Protein AF-A0A444X3J6-F1 (afdb_monomer_lite)

Sequence (266 aa):
MCSLSLLSIVITAHLRRFFVGYGLELSWLVPLILFHLKKKYLCKTDAEVKEAWAPGDLSYGTRVPGDMLIVTIIFCYSVIAPLIVPFGALYFGLGWLILRNQALKVYVPSYESYGRMWPHIHNRILASLILYQVTMLGYFGVQKFYYAPFLIPLSLLSILFGFVCTKKFYPAFEWPTLEVTYSKFHIKTEIKQSMIRVTSKQKYGSSVGVPFLYISTEDIVVVWQKSRVVSKLFSWIHLDDIVNLIYEALINPSYEGELLTLISPK

Radius of gyration: 27.5 Å; chains: 1; bounding box: 92×41×71 Å

Foldseek 3Di:
DVLVVVVVVVVVVLVCCLCVVVVCLLVCCVLVVQLVVCVVPPDPDPVSNVVSLPFDAPPCVPPVVVLLVLLLVLLLCCLVPVVSVVVSVVSVVVVVVSVVVCVVPGHDHPDDLVCLCVLVSVVSNLVSNLSSLVSNLVVVVVVVDPCSVVSVVVSVVSVVVNVCCCVPPNVCSVDPDPVVVVVVVVVVVVVVVVVVVVVVVVVVPPPDDDDDDPPDPPVVVVVVPPDDDDDDDDDDDDDPVVVVVVVCVVPPPPCPVPVVVVPDDD

Secondary structure (DSSP, 8-state):
-HHHHHHHHHHHHHHHHHHHHHHHHHHTHHHHHHHHHHHHHT--SHHHHHHHTPPPP--HHHHHHHHHHHHHHHHHHHTT-TTHHHHHHHHHHHHHHHHHHHHHHT---S---TTTTHHHHHHHHHHHHHHHHHHHHHHHHHTT-TTGGGHHHHHHHHHHHHHHHHHHHHHHHHS--HHHHHHHHHHHHHHHHHHHHHHHHHHH-TTS---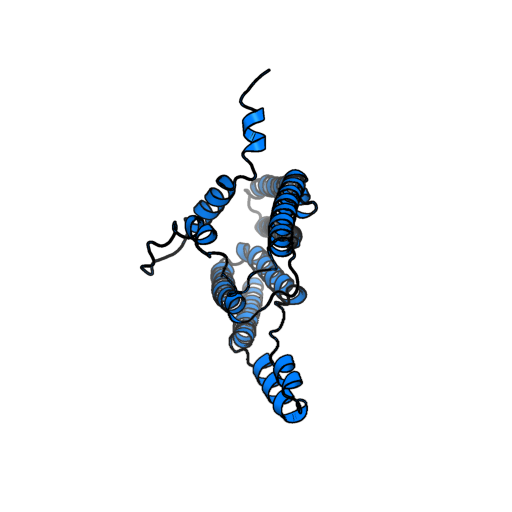--PPPTHHHHTTTSS-----------SSHHHHHHHHHHHH-TTSHHHHSSSS---

pLDDT: mean 70.79, std 20.35, range [24.97, 92.12]

InterPro domains:
  IPR003864 CSC1/OSCA1-like, 7TM region [PF02714] (16-140)
  IPR045122 Calcium permeable stress-gated cation channel 1-like [PTHR13018] (11-181)

Organism: Arachis hypogaea (NCBI:txid3818)

Structure (mmCIF, N/CA/C/O backbone):
data_AF-A0A444X3J6-F1
#
_entry.id   AF-A0A444X3J6-F1
#
loop_
_atom_site.group_PDB
_atom_site.id
_atom_site.type_symbol
_atom_site.label_atom_id
_atom_site.label_alt_id
_atom_site.label_comp_id
_atom_site.label_asym_id
_atom_site.label_entity_id
_atom_site.label_seq_id
_atom_site.pdbx_PDB_ins_code
_atom_site.Cartn_x
_atom_site.Cartn_y
_atom_site.Cartn_z
_atom_site.occupancy
_atom_site.B_iso_or_equiv
_atom_site.auth_seq_id
_atom_site.auth_comp_id
_atom_site.auth_asym_id
_atom_site.auth_atom_id
_atom_site.pdbx_PDB_model_num
ATOM 1 N N . MET A 1 1 ? -30.807 -7.100 5.202 1.00 47.62 1 MET A N 1
ATOM 2 C CA . MET A 1 1 ? -30.799 -7.344 3.738 1.00 47.62 1 MET A CA 1
ATOM 3 C C . MET A 1 1 ? -29.800 -6.444 3.007 1.00 47.62 1 MET A C 1
ATOM 5 O O . MET A 1 1 ? -28.982 -6.992 2.286 1.00 47.62 1 MET A O 1
ATOM 9 N N . CYS A 1 2 ? -29.760 -5.127 3.264 1.00 54.75 2 CYS A N 1
ATOM 10 C CA . CYS A 1 2 ? -28.821 -4.200 2.597 1.00 54.75 2 CYS A CA 1
ATOM 11 C C . CYS A 1 2 ? -27.317 -4.519 2.795 1.00 54.75 2 CYS A C 1
ATOM 13 O O . CYS A 1 2 ? -26.528 -4.395 1.862 1.00 54.75 2 CYS A O 1
ATOM 15 N N . SER A 1 3 ? -26.901 -4.984 3.982 1.00 63.41 3 SER A N 1
ATOM 16 C CA . SER A 1 3 ? -25.481 -5.283 4.250 1.00 63.41 3 SER A CA 1
ATOM 17 C C . SER A 1 3 ? -24.955 -6.525 3.518 1.00 63.41 3 SER A C 1
ATOM 19 O O . SER A 1 3 ? -23.800 -6.545 3.113 1.00 63.41 3 SER A O 1
ATOM 21 N N . LEU A 1 4 ? -25.796 -7.544 3.297 1.00 67.94 4 LEU A N 1
ATOM 22 C CA . LEU A 1 4 ? -25.416 -8.780 2.591 1.00 67.94 4 LEU A CA 1
ATOM 23 C C . LEU A 1 4 ? -25.323 -8.575 1.071 1.00 67.94 4 LEU A C 1
ATOM 25 O O . LEU A 1 4 ? -24.448 -9.148 0.419 1.00 67.94 4 LEU A O 1
ATOM 29 N N . SER A 1 5 ? -26.189 -7.725 0.509 1.00 73.88 5 SER A N 1
ATOM 30 C CA . SER A 1 5 ? -26.126 -7.337 -0.903 1.00 73.88 5 SER A CA 1
ATOM 31 C C . SER A 1 5 ? -24.902 -6.469 -1.192 1.00 73.88 5 SER A C 1
ATOM 33 O O . SER A 1 5 ? -24.178 -6.746 -2.144 1.00 73.88 5 SER A O 1
ATOM 35 N N . LEU A 1 6 ? -24.604 -5.483 -0.338 1.00 72.81 6 LEU A N 1
ATOM 36 C CA . LEU A 1 6 ? -23.381 -4.678 -0.451 1.00 72.81 6 LEU A CA 1
ATOM 37 C C . LEU A 1 6 ? -22.120 -5.538 -0.313 1.00 72.81 6 LEU A C 1
ATOM 39 O O . LEU A 1 6 ? -21.197 -5.399 -1.112 1.00 72.81 6 LEU A O 1
ATOM 43 N N . LEU A 1 7 ? -22.107 -6.480 0.633 1.00 72.00 7 LEU A N 1
ATOM 44 C CA . LEU A 1 7 ? -20.991 -7.404 0.806 1.00 72.00 7 LEU A CA 1
ATOM 45 C C . LEU A 1 7 ? -20.750 -8.250 -0.448 1.00 72.00 7 LEU A C 1
ATOM 47 O O . LEU A 1 7 ? -19.618 -8.359 -0.909 1.00 72.00 7 LEU A O 1
ATOM 51 N N . SER A 1 8 ? -21.812 -8.816 -1.026 1.00 75.56 8 SER A N 1
ATOM 52 C CA . SER A 1 8 ? -21.702 -9.641 -2.233 1.00 75.56 8 SER A CA 1
ATOM 53 C C . SER A 1 8 ? -21.186 -8.835 -3.425 1.00 75.56 8 SER A C 1
ATOM 55 O O . SER A 1 8 ? -20.362 -9.336 -4.189 1.00 75.56 8 SER A O 1
ATOM 57 N N . ILE A 1 9 ? -21.597 -7.570 -3.563 1.00 80.88 9 ILE A N 1
ATOM 58 C CA . ILE A 1 9 ? -21.098 -6.668 -4.613 1.00 80.88 9 ILE A CA 1
ATOM 59 C C . ILE A 1 9 ? -19.606 -6.380 -4.412 1.00 80.88 9 ILE A C 1
ATOM 61 O O . ILE A 1 9 ? -18.835 -6.480 -5.366 1.00 80.88 9 ILE A O 1
ATOM 65 N N . VAL A 1 10 ? -19.182 -6.073 -3.183 1.00 75.19 10 VAL A N 1
ATOM 66 C CA . VAL A 1 10 ? -17.775 -5.785 -2.854 1.00 75.19 10 VAL A CA 1
ATOM 67 C C . VAL A 1 10 ? -16.894 -7.014 -3.070 1.00 75.19 10 VAL A C 1
ATOM 69 O O . VAL A 1 10 ? -15.859 -6.909 -3.725 1.00 75.19 10 VAL A O 1
ATOM 72 N N . ILE A 1 11 ? -17.321 -8.187 -2.597 1.00 76.25 11 ILE A N 1
ATOM 73 C CA . ILE A 1 11 ? -16.608 -9.455 -2.799 1.00 76.25 11 ILE A CA 1
ATOM 74 C C . ILE A 1 11 ? -16.500 -9.767 -4.293 1.00 76.25 11 ILE A C 1
ATOM 76 O O . ILE A 1 11 ? -15.411 -10.061 -4.779 1.00 76.25 11 ILE A O 1
ATOM 80 N N . THR A 1 12 ? -17.592 -9.633 -5.049 1.00 79.31 12 THR A N 1
ATOM 81 C CA . THR A 1 12 ? -17.590 -9.868 -6.502 1.00 79.31 12 THR A CA 1
ATOM 82 C C . THR A 1 12 ? -16.686 -8.879 -7.239 1.00 79.31 12 THR A C 1
ATOM 84 O O . THR A 1 12 ? -15.964 -9.265 -8.157 1.00 79.31 12 THR A O 1
ATOM 87 N N . ALA A 1 13 ? -16.679 -7.604 -6.844 1.00 76.62 13 ALA A N 1
ATOM 88 C CA . ALA A 1 13 ? -15.807 -6.587 -7.425 1.00 76.62 13 ALA A CA 1
ATOM 89 C C . ALA A 1 13 ? -14.328 -6.854 -7.113 1.00 76.62 13 ALA A C 1
ATOM 91 O O . ALA A 1 13 ? -13.482 -6.727 -8.001 1.00 76.62 13 ALA A O 1
ATOM 92 N N . HIS A 1 14 ? -14.020 -7.264 -5.881 1.00 75.25 14 HIS A N 1
ATOM 93 C CA . HIS A 1 14 ? -12.672 -7.624 -5.460 1.00 75.25 14 HIS A CA 1
ATOM 94 C C . HIS A 1 14 ? -12.180 -8.884 -6.179 1.00 75.25 14 HIS A C 1
ATOM 96 O O . HIS A 1 14 ? -11.113 -8.851 -6.780 1.00 75.25 14 HIS A O 1
ATOM 102 N N . LEU A 1 15 ? -12.991 -9.946 -6.228 1.00 74.62 15 LEU A N 1
ATOM 103 C CA . LEU A 1 15 ? -12.695 -11.175 -6.972 1.00 74.62 15 LEU A CA 1
ATOM 104 C C . LEU A 1 15 ? -12.497 -10.913 -8.466 1.00 74.62 15 LEU A C 1
ATOM 106 O O . LEU A 1 15 ? -11.566 -11.445 -9.062 1.00 74.62 15 LEU A O 1
ATOM 110 N N . ARG A 1 16 ? -13.329 -10.060 -9.078 1.00 76.88 16 ARG A N 1
ATOM 111 C CA . ARG A 1 16 ? -13.166 -9.668 -10.483 1.00 76.88 16 ARG A CA 1
ATOM 112 C C . ARG A 1 16 ? -11.837 -8.954 -10.700 1.00 76.88 16 ARG A C 1
ATOM 114 O O . ARG A 1 16 ? -11.119 -9.302 -11.629 1.00 76.88 16 ARG A O 1
ATOM 121 N N . ARG A 1 17 ? -11.502 -7.971 -9.858 1.00 73.12 17 ARG A N 1
ATOM 122 C CA . ARG A 1 17 ? -10.217 -7.260 -9.943 1.00 73.12 17 ARG A CA 1
ATOM 123 C C . ARG A 1 17 ? -9.033 -8.184 -9.684 1.00 73.12 17 ARG A C 1
ATOM 125 O O . ARG A 1 17 ? -8.040 -8.065 -10.383 1.00 73.12 17 ARG A O 1
ATOM 132 N N . PHE A 1 18 ? -9.158 -9.113 -8.747 1.00 71.31 18 PHE A N 1
ATOM 133 C CA . PHE A 1 18 ? -8.151 -10.121 -8.449 1.00 71.31 18 PHE A CA 1
ATOM 134 C C . PHE A 1 18 ? -7.913 -11.045 -9.653 1.00 71.31 18 PHE A C 1
ATOM 136 O O . PHE A 1 18 ? -6.795 -11.123 -10.150 1.00 71.31 18 PHE A O 1
ATOM 143 N N . PHE A 1 19 ? -8.959 -11.691 -10.175 1.00 71.62 19 PHE A N 1
ATOM 144 C CA . PHE A 1 19 ? -8.826 -12.671 -11.256 1.00 71.62 19 PHE A CA 1
ATOM 145 C C . PHE A 1 19 ? -8.417 -12.022 -12.582 1.00 71.62 19 PHE A C 1
ATOM 147 O O . PHE A 1 19 ? -7.536 -12.520 -13.275 1.00 71.62 19 PHE A O 1
ATOM 154 N N . VAL A 1 20 ? -9.025 -10.883 -12.924 1.00 74.06 20 VAL A N 1
ATOM 155 C CA . VAL A 1 20 ? -8.724 -10.167 -14.170 1.00 74.06 20 VAL A CA 1
ATOM 156 C C . VAL A 1 20 ? -7.396 -9.423 -14.058 1.00 74.06 20 VAL A C 1
ATOM 158 O O . VAL A 1 20 ? -6.574 -9.532 -14.958 1.00 74.06 20 VAL A O 1
ATOM 161 N N . GLY A 1 21 ? -7.156 -8.707 -12.956 1.00 71.69 21 GLY A N 1
ATOM 162 C CA . GLY A 1 21 ? -5.944 -7.913 -12.742 1.00 71.69 21 GLY A CA 1
ATOM 163 C C . GLY A 1 21 ? -4.696 -8.779 -12.630 1.00 71.69 21 GLY A C 1
ATOM 164 O O . GLY A 1 21 ? -3.804 -8.656 -13.467 1.00 71.69 21 GLY A O 1
ATOM 165 N N . TYR A 1 22 ? -4.656 -9.714 -11.675 1.00 70.62 22 TYR A N 1
ATOM 166 C CA . TYR A 1 22 ? -3.501 -10.606 -11.547 1.00 70.62 22 TYR A CA 1
ATOM 167 C C . TYR A 1 22 ? -3.399 -11.600 -12.697 1.00 70.62 22 TYR A C 1
ATOM 169 O O . TYR A 1 22 ? -2.287 -11.935 -13.084 1.00 70.62 22 TYR A O 1
ATOM 177 N N . GLY A 1 23 ? -4.512 -12.041 -13.293 1.00 68.94 23 GLY A N 1
ATOM 178 C CA . GLY A 1 23 ? -4.473 -12.873 -14.499 1.00 68.94 23 GLY A CA 1
ATOM 179 C C . GLY A 1 23 ? -3.796 -12.159 -15.674 1.00 68.94 23 GLY A C 1
ATOM 180 O O . GLY A 1 23 ? -2.926 -12.730 -16.332 1.00 68.94 23 GLY A O 1
ATOM 181 N N . LEU A 1 24 ? -4.125 -10.883 -15.897 1.00 63.31 24 LEU A N 1
ATOM 182 C CA . LEU A 1 24 ? -3.480 -10.050 -16.915 1.00 63.31 24 LEU A CA 1
ATOM 183 C C . LEU A 1 24 ? -2.008 -9.778 -16.584 1.00 63.31 24 LEU A C 1
ATOM 185 O O . LEU A 1 24 ? -1.164 -9.929 -17.469 1.00 63.31 24 LEU A O 1
ATOM 189 N N . GLU A 1 25 ? -1.683 -9.447 -15.331 1.00 65.00 25 GLU A N 1
ATOM 190 C CA . GLU A 1 25 ? -0.298 -9.213 -14.898 1.00 65.00 25 GLU A CA 1
ATOM 191 C C . GLU A 1 25 ? 0.570 -10.478 -14.960 1.00 65.00 25 GLU A C 1
ATOM 193 O O . GLU A 1 25 ? 1.736 -10.394 -15.340 1.00 65.00 25 GLU A O 1
ATOM 198 N N . LEU A 1 26 ? 0.026 -11.652 -14.626 1.00 64.56 26 LEU A N 1
ATOM 199 C CA . LEU A 1 26 ? 0.746 -12.927 -14.672 1.00 64.56 26 LEU A CA 1
ATOM 200 C C . LEU A 1 26 ? 1.040 -13.344 -16.113 1.00 64.56 26 LEU A C 1
ATOM 202 O O . LEU A 1 26 ? 2.125 -13.834 -16.412 1.00 64.56 26 LEU A O 1
ATOM 206 N N . SER A 1 27 ? 0.072 -13.140 -17.004 1.00 65.56 27 SER A N 1
ATOM 207 C CA . SER A 1 27 ? 0.165 -13.609 -18.383 1.00 65.56 27 SER A CA 1
ATOM 208 C C . SER A 1 27 ? 1.249 -12.901 -19.199 1.00 65.56 27 SER A C 1
ATOM 210 O O . SER A 1 27 ? 1.646 -13.420 -20.240 1.00 65.56 27 SER A O 1
ATOM 212 N N . TRP A 1 28 ? 1.698 -11.707 -18.774 1.00 66.38 28 TRP A N 1
ATOM 213 C CA . TRP A 1 28 ? 2.578 -10.835 -19.570 1.00 66.38 28 TRP A CA 1
ATOM 214 C C . TRP A 1 28 ? 2.098 -10.673 -21.031 1.00 66.38 28 TRP A C 1
ATOM 216 O O . TRP A 1 28 ? 2.868 -10.296 -21.916 1.00 66.38 28 TRP A O 1
ATOM 226 N N . LEU A 1 29 ? 0.806 -10.922 -21.299 1.00 63.09 29 LEU A N 1
ATOM 227 C CA . LEU A 1 29 ? 0.250 -10.969 -22.651 1.00 63.09 29 LEU A CA 1
ATOM 228 C C . LEU A 1 29 ? 0.376 -9.611 -23.326 1.00 63.09 29 LEU A C 1
ATOM 230 O O . LEU A 1 29 ? 0.723 -9.539 -24.497 1.00 63.09 29 LEU A O 1
ATOM 234 N N . VAL A 1 30 ? 0.153 -8.533 -22.573 1.00 66.31 30 VAL A N 1
ATOM 235 C CA . VAL A 1 30 ? 0.191 -7.161 -23.088 1.00 66.31 30 VAL A CA 1
ATOM 236 C C . VAL A 1 30 ? 1.584 -6.780 -23.624 1.00 66.31 30 VAL A C 1
ATOM 238 O O . VAL A 1 30 ? 1.667 -6.442 -24.808 1.00 66.31 30 VAL A O 1
ATOM 241 N N . PRO A 1 31 ? 2.689 -6.866 -22.848 1.00 68.19 31 PRO A N 1
ATOM 242 C CA . PRO A 1 31 ? 4.023 -6.562 -23.370 1.00 68.19 31 PRO A CA 1
ATOM 243 C C . PRO A 1 31 ? 4.481 -7.538 -24.464 1.00 68.19 31 PRO A C 1
ATOM 245 O O . PRO A 1 31 ? 5.106 -7.103 -25.429 1.00 68.19 31 PRO A O 1
ATOM 248 N N . LEU A 1 32 ? 4.118 -8.826 -24.393 1.00 73.00 32 LEU A N 1
ATOM 249 C CA . LEU A 1 32 ? 4.457 -9.796 -25.442 1.00 73.00 32 LEU A CA 1
ATOM 250 C C . LEU A 1 32 ? 3.736 -9.507 -26.764 1.00 73.00 32 LEU A C 1
ATOM 252 O O . LEU A 1 32 ? 4.357 -9.561 -27.825 1.00 73.00 32 LEU A O 1
ATOM 256 N N . ILE A 1 33 ? 2.447 -9.178 -26.728 1.00 77.88 33 ILE A N 1
ATOM 257 C CA . ILE A 1 33 ? 1.661 -8.843 -27.924 1.00 77.88 33 ILE A CA 1
ATOM 258 C C . ILE A 1 33 ? 2.163 -7.541 -28.549 1.00 77.88 33 ILE A C 1
ATOM 260 O O . ILE A 1 33 ? 2.367 -7.487 -29.763 1.00 77.88 33 ILE A O 1
ATOM 264 N N . LEU A 1 34 ? 2.439 -6.519 -27.734 1.00 76.25 34 LEU A N 1
ATOM 265 C CA . LEU A 1 34 ? 3.040 -5.266 -28.200 1.00 76.25 34 LEU A CA 1
ATOM 266 C C . LEU A 1 34 ? 4.422 -5.487 -28.819 1.00 76.25 34 LEU A C 1
ATOM 268 O O . LEU A 1 34 ? 4.715 -4.900 -29.859 1.00 76.25 34 LEU A O 1
ATOM 272 N N . PHE A 1 35 ? 5.244 -6.360 -28.234 1.00 80.75 35 PHE A N 1
ATOM 273 C CA . PHE A 1 35 ? 6.542 -6.722 -28.792 1.00 80.75 35 PHE A CA 1
ATOM 274 C C . PHE A 1 35 ? 6.406 -7.373 -30.177 1.00 80.75 35 PHE A C 1
ATOM 276 O O . PHE A 1 35 ? 7.054 -6.937 -31.128 1.00 80.75 35 PHE A O 1
ATOM 283 N N . HIS A 1 36 ? 5.524 -8.367 -30.333 1.00 82.62 36 HIS A N 1
ATOM 284 C CA . HIS A 1 36 ? 5.310 -9.031 -31.626 1.00 82.62 36 HIS A CA 1
ATOM 285 C C . HIS A 1 36 ? 4.736 -8.075 -32.684 1.00 82.62 36 HIS A C 1
ATOM 287 O O . HIS A 1 36 ? 5.117 -8.155 -33.853 1.00 82.62 36 HIS A O 1
ATOM 293 N N . LEU A 1 37 ? 3.875 -7.134 -32.285 1.00 82.19 37 LEU A N 1
ATOM 294 C CA . LEU A 1 37 ? 3.359 -6.076 -33.157 1.00 82.19 37 LEU A CA 1
ATOM 295 C C . LEU A 1 37 ? 4.460 -5.092 -33.579 1.00 82.19 37 LEU A C 1
ATOM 297 O O . LEU A 1 37 ? 4.616 -4.837 -34.773 1.00 82.19 37 LEU A O 1
ATOM 301 N N . LYS A 1 38 ? 5.265 -4.580 -32.637 1.00 78.69 38 LYS A N 1
ATOM 302 C CA . LYS A 1 38 ? 6.390 -3.680 -32.943 1.00 78.69 38 LYS A CA 1
ATOM 303 C C . LYS A 1 38 ? 7.438 -4.355 -33.820 1.00 78.69 38 LYS A C 1
ATOM 305 O O . LYS A 1 38 ? 7.893 -3.751 -34.787 1.00 78.69 38 LYS A O 1
ATOM 310 N N . LYS A 1 39 ? 7.758 -5.619 -33.547 1.00 80.69 39 LYS A N 1
ATOM 311 C CA . LYS A 1 39 ? 8.688 -6.405 -34.362 1.00 80.69 39 LYS A CA 1
ATOM 312 C C . LYS A 1 39 ? 8.186 -6.587 -35.795 1.00 80.69 39 LYS A C 1
ATOM 314 O O . LYS A 1 39 ? 8.987 -6.545 -36.718 1.00 80.69 39 LYS A O 1
ATOM 319 N N . LYS A 1 40 ? 6.879 -6.796 -35.991 1.00 81.62 40 LYS A N 1
ATOM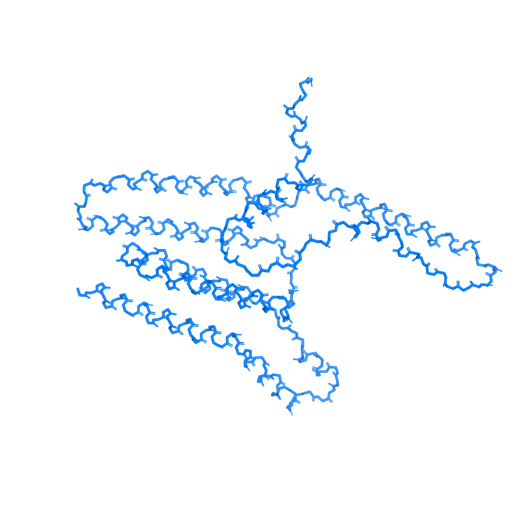 320 C CA . LYS A 1 40 ? 6.302 -7.018 -37.325 1.00 81.62 40 LYS A CA 1
ATOM 321 C C . LYS A 1 40 ? 6.153 -5.731 -38.143 1.00 81.62 40 LYS A C 1
ATOM 323 O O . LYS A 1 40 ? 6.298 -5.790 -39.358 1.00 81.62 40 LYS A O 1
ATOM 328 N N . TYR A 1 41 ? 5.841 -4.601 -37.504 1.00 80.94 41 TYR A N 1
ATOM 329 C CA . TYR A 1 41 ? 5.470 -3.370 -38.215 1.00 80.94 41 TYR A CA 1
ATOM 330 C C . TYR A 1 41 ? 6.477 -2.212 -38.101 1.00 80.94 41 TYR A C 1
ATOM 332 O O . TYR A 1 41 ? 6.498 -1.376 -39.000 1.00 80.94 41 TYR A O 1
ATOM 340 N N . LEU A 1 42 ? 7.284 -2.126 -37.034 1.00 77.31 42 LEU A N 1
ATOM 341 C CA . LEU A 1 42 ? 8.137 -0.957 -36.759 1.00 77.31 42 LEU A CA 1
ATOM 342 C C . LEU A 1 42 ? 9.646 -1.237 -36.829 1.00 77.31 42 LEU A C 1
ATOM 344 O O . LEU A 1 42 ? 10.372 -0.381 -37.322 1.00 77.31 42 LEU A O 1
ATOM 348 N N . CYS A 1 43 ? 10.134 -2.384 -36.350 1.00 73.75 43 CYS A N 1
ATOM 349 C CA . CYS A 1 43 ? 11.579 -2.632 -36.271 1.00 73.75 43 CYS A CA 1
ATOM 350 C C . CYS A 1 43 ? 12.153 -3.082 -37.627 1.00 73.75 43 CYS A C 1
ATOM 352 O O . CYS A 1 43 ? 11.816 -4.164 -38.111 1.00 73.75 43 CYS A O 1
ATOM 354 N N . LYS A 1 44 ? 13.050 -2.286 -38.218 1.00 77.38 44 LYS A N 1
ATOM 355 C CA . LYS A 1 44 ? 13.820 -2.630 -39.429 1.00 77.38 44 LYS A CA 1
ATOM 356 C C . LYS A 1 44 ? 15.292 -2.922 -39.125 1.00 77.38 44 LYS A C 1
ATOM 358 O O . LYS A 1 44 ? 15.922 -3.648 -39.886 1.00 77.38 44 LYS A O 1
ATOM 363 N N . THR A 1 45 ? 15.819 -2.386 -38.022 1.00 83.38 45 THR A N 1
ATOM 364 C CA . THR A 1 45 ? 17.230 -2.513 -37.614 1.00 83.38 45 THR A CA 1
ATOM 365 C C . THR A 1 45 ? 17.371 -3.308 -36.310 1.00 83.38 45 THR A C 1
ATOM 367 O O . THR A 1 45 ? 16.530 -3.190 -35.419 1.00 83.38 45 THR A O 1
ATOM 370 N N . ASP A 1 46 ? 18.466 -4.057 -36.135 1.00 80.94 46 ASP A N 1
ATOM 371 C CA . ASP A 1 46 ? 18.739 -4.841 -34.912 1.00 80.94 46 ASP A CA 1
ATOM 372 C C . ASP A 1 46 ? 18.769 -3.987 -33.629 1.00 80.94 46 ASP A C 1
ATOM 374 O O . ASP A 1 46 ? 18.374 -4.444 -32.553 1.00 80.94 46 ASP A O 1
ATOM 378 N N . ALA A 1 47 ? 19.180 -2.720 -33.740 1.00 80.56 47 ALA A N 1
ATOM 379 C CA . ALA A 1 47 ? 19.144 -1.761 -32.637 1.00 80.56 47 ALA A CA 1
ATOM 380 C C . ALA A 1 47 ? 17.706 -1.457 -32.171 1.00 80.56 47 ALA A C 1
ATOM 382 O O . ALA A 1 47 ? 17.441 -1.444 -30.971 1.00 80.56 47 ALA A O 1
ATOM 383 N N . GLU A 1 48 ? 16.763 -1.302 -33.105 1.00 80.44 48 GLU A N 1
ATOM 384 C CA . GLU A 1 48 ? 15.346 -1.045 -32.807 1.00 80.44 48 GLU A CA 1
ATOM 385 C C . GLU A 1 48 ? 14.666 -2.285 -32.216 1.00 80.44 48 GLU A C 1
ATOM 387 O O . GLU A 1 48 ? 13.777 -2.173 -31.372 1.00 80.44 48 GLU A O 1
ATOM 392 N N . VAL A 1 49 ? 15.096 -3.485 -32.626 1.00 80.56 49 VAL A N 1
ATOM 393 C CA . VAL A 1 49 ? 14.647 -4.744 -32.015 1.00 80.56 49 VAL A CA 1
ATOM 394 C C . VAL A 1 49 ? 15.116 -4.823 -30.564 1.00 80.56 49 VAL A C 1
ATOM 396 O O . VAL A 1 49 ? 14.336 -5.203 -29.692 1.00 80.56 49 VAL A O 1
ATOM 399 N N . LYS A 1 50 ? 16.368 -4.440 -30.286 1.00 80.94 50 LYS A N 1
ATOM 400 C CA . LYS A 1 50 ? 16.919 -4.421 -28.925 1.00 80.94 50 LYS A CA 1
ATOM 401 C C . LYS A 1 50 ? 16.205 -3.405 -28.031 1.00 80.94 50 LYS A C 1
ATOM 403 O O . LYS A 1 50 ? 15.931 -3.713 -26.877 1.00 80.94 50 LYS A O 1
ATOM 408 N N . GLU A 1 51 ? 15.868 -2.234 -28.562 1.00 80.56 51 GLU A N 1
ATOM 409 C CA . GLU A 1 51 ? 15.088 -1.224 -27.842 1.00 80.56 51 GLU A CA 1
ATOM 410 C C . GLU A 1 51 ? 13.645 -1.686 -27.585 1.00 80.56 51 GLU A C 1
ATOM 412 O O . GLU A 1 51 ? 13.122 -1.502 -26.490 1.00 80.56 51 GLU A O 1
ATOM 417 N N . ALA A 1 52 ? 13.012 -2.374 -28.540 1.00 75.75 52 ALA A N 1
ATOM 418 C CA . ALA A 1 52 ? 11.684 -2.960 -28.345 1.00 75.75 52 ALA A CA 1
ATOM 419 C C . ALA A 1 52 ? 11.655 -4.080 -27.284 1.00 75.75 52 ALA A C 1
ATOM 421 O O . ALA A 1 52 ? 10.596 -4.347 -26.717 1.00 75.75 52 ALA A O 1
ATOM 422 N N . TRP A 1 53 ? 12.798 -4.721 -27.020 1.00 75.88 53 TRP A N 1
ATOM 423 C CA . TRP A 1 53 ? 12.993 -5.694 -25.940 1.00 75.88 53 TRP A CA 1
ATOM 424 C C . TRP A 1 53 ? 13.341 -5.063 -24.588 1.00 75.88 53 TRP A C 1
ATOM 426 O O . TRP A 1 53 ? 13.441 -5.798 -23.602 1.00 75.88 53 TRP A O 1
ATOM 436 N N . ALA A 1 54 ? 13.559 -3.746 -24.520 1.00 79.06 54 ALA A N 1
ATOM 437 C CA . ALA A 1 54 ? 13.920 -3.098 -23.269 1.00 79.06 54 ALA A CA 1
ATOM 438 C C . ALA A 1 54 ? 12.814 -3.338 -22.222 1.00 79.06 54 ALA A C 1
ATOM 440 O O . ALA A 1 54 ? 11.639 -3.064 -22.494 1.00 79.06 54 ALA A O 1
ATOM 441 N N . PRO A 1 55 ? 13.158 -3.888 -21.043 1.00 76.44 55 PRO A N 1
ATOM 442 C CA . PRO A 1 55 ? 12.174 -4.165 -20.012 1.00 76.44 55 PRO A CA 1
ATOM 443 C C . PRO A 1 55 ? 11.529 -2.867 -19.525 1.00 76.44 55 PRO A C 1
ATOM 445 O O . PRO A 1 55 ? 12.193 -1.842 -19.379 1.00 76.44 55 PRO A O 1
ATOM 448 N N . GLY A 1 56 ? 10.223 -2.932 -19.268 1.00 77.25 56 GLY A N 1
ATOM 449 C CA . GLY A 1 56 ? 9.483 -1.820 -18.683 1.00 77.25 56 GLY A CA 1
ATOM 450 C C . GLY A 1 56 ? 9.891 -1.554 -17.236 1.00 77.25 56 GLY A C 1
ATOM 451 O O . GLY A 1 56 ? 10.464 -2.411 -16.554 1.00 77.25 56 GLY A O 1
ATOM 452 N N . ASP A 1 57 ? 9.545 -0.367 -16.755 1.00 81.94 57 ASP A N 1
ATOM 453 C CA . ASP A 1 57 ? 9.711 0.002 -15.362 1.00 81.94 57 ASP A CA 1
ATOM 454 C C . ASP A 1 57 ? 8.612 -0.618 -14.490 1.00 81.94 57 ASP A C 1
ATOM 456 O O . ASP A 1 57 ? 7.506 -0.955 -14.928 1.00 81.94 57 ASP A O 1
ATOM 460 N N . LEU A 1 58 ? 8.924 -0.793 -13.208 1.00 76.00 58 LEU A N 1
ATOM 461 C CA . LEU A 1 58 ? 7.917 -1.156 -12.224 1.00 76.00 58 LEU A CA 1
ATOM 462 C C . LEU A 1 58 ? 7.090 0.110 -11.987 1.00 76.00 58 LEU A C 1
ATOM 464 O O . LEU A 1 58 ? 7.523 0.987 -11.254 1.00 76.00 58 LEU A O 1
ATOM 468 N N . SER A 1 59 ? 5.956 0.262 -12.676 1.00 80.38 59 SER A N 1
ATOM 469 C CA . SER A 1 59 ? 5.131 1.480 -12.638 1.00 80.38 59 SER A CA 1
ATOM 470 C C . SER A 1 59 ? 4.521 1.723 -11.245 1.00 80.38 59 SER A C 1
ATOM 472 O O . SER A 1 59 ? 3.346 1.454 -10.978 1.00 80.38 59 SER A O 1
ATOM 474 N N . TYR A 1 60 ? 5.334 2.223 -10.310 1.00 81.31 60 TYR A N 1
ATOM 475 C CA . TYR A 1 60 ? 4.949 2.447 -8.916 1.00 81.31 60 TYR A CA 1
ATOM 476 C C . TYR A 1 60 ? 3.789 3.444 -8.805 1.00 81.31 60 TYR A C 1
ATOM 478 O O . TYR A 1 60 ? 2.956 3.319 -7.910 1.00 81.31 60 TYR A O 1
ATOM 486 N N . GLY A 1 61 ? 3.703 4.402 -9.735 1.00 81.00 61 GLY A N 1
ATOM 487 C CA . GLY A 1 61 ? 2.663 5.431 -9.761 1.00 81.00 61 GLY A CA 1
ATOM 488 C C . GLY A 1 61 ? 1.244 4.895 -9.975 1.00 81.00 61 GLY A C 1
ATOM 489 O O . GLY A 1 61 ? 0.299 5.497 -9.477 1.00 81.00 61 GLY A O 1
ATOM 490 N N . THR A 1 62 ? 1.071 3.761 -10.659 1.00 82.06 62 THR A N 1
ATOM 491 C CA . THR A 1 62 ? -0.256 3.162 -10.894 1.00 82.06 62 THR A CA 1
ATOM 492 C C . THR A 1 62 ? -0.532 1.993 -9.956 1.00 82.06 62 THR A C 1
ATOM 494 O O . THR A 1 62 ? -1.632 1.891 -9.408 1.00 82.06 62 THR A O 1
ATOM 497 N N . ARG A 1 63 ? 0.474 1.144 -9.712 1.00 82.62 63 ARG A N 1
ATOM 498 C CA . ARG A 1 63 ? 0.324 -0.071 -8.904 1.00 82.62 63 ARG A CA 1
ATOM 499 C C . ARG A 1 63 ? 0.129 0.241 -7.422 1.00 82.62 63 ARG A C 1
ATOM 501 O O . ARG A 1 63 ? -0.852 -0.203 -6.829 1.00 82.62 63 ARG A O 1
ATOM 508 N N . VAL A 1 64 ? 0.998 1.075 -6.838 1.00 86.81 64 VAL A N 1
ATOM 509 C CA . VAL A 1 64 ? 0.968 1.367 -5.393 1.00 86.81 64 VAL A CA 1
ATOM 510 C C . VAL A 1 64 ? -0.375 1.973 -4.967 1.00 86.81 64 VAL A C 1
ATOM 512 O O . VAL A 1 64 ? -0.955 1.489 -3.997 1.00 86.81 64 VAL A O 1
ATOM 515 N N . PRO A 1 65 ? -0.949 2.984 -5.653 1.00 88.06 65 PRO A N 1
ATOM 516 C CA . PRO A 1 65 ? -2.254 3.508 -5.259 1.00 88.06 65 PRO A CA 1
ATOM 517 C C . PRO A 1 65 ? -3.398 2.502 -5.378 1.00 88.06 65 PRO A C 1
ATOM 519 O O . PRO A 1 65 ? -4.314 2.572 -4.556 1.00 88.06 65 PRO A O 1
ATOM 522 N N . GLY A 1 66 ? -3.338 1.591 -6.356 1.00 86.06 66 GLY A N 1
ATOM 523 C CA . GLY A 1 66 ? -4.309 0.510 -6.521 1.00 86.06 66 GLY A CA 1
ATOM 524 C C . GLY A 1 66 ? -4.304 -0.449 -5.333 1.00 86.06 66 GLY A C 1
ATOM 525 O O . GLY A 1 66 ? -5.355 -0.686 -4.736 1.00 86.06 66 GLY A O 1
ATOM 526 N N . ASP A 1 67 ? -3.121 -0.911 -4.928 1.00 88.31 67 ASP A N 1
ATOM 527 C CA . ASP A 1 67 ? -2.967 -1.802 -3.774 1.00 88.31 67 ASP A CA 1
ATOM 528 C C . ASP A 1 67 ? -3.346 -1.109 -2.457 1.00 88.31 67 ASP A C 1
ATOM 530 O O . ASP A 1 67 ? -4.045 -1.691 -1.627 1.00 88.31 67 ASP A O 1
ATOM 534 N N . MET A 1 68 ? -2.984 0.167 -2.281 1.00 89.88 68 MET A N 1
ATOM 535 C CA . MET A 1 68 ? -3.370 0.939 -1.091 1.00 89.88 68 MET A CA 1
ATOM 536 C C . MET A 1 68 ? -4.891 1.077 -0.947 1.00 89.88 68 MET A C 1
ATOM 538 O O . MET A 1 68 ? -5.408 0.991 0.162 1.00 89.88 68 MET A O 1
ATOM 542 N N . LEU A 1 69 ? -5.621 1.264 -2.052 1.00 87.75 69 LEU A N 1
ATOM 543 C CA . LEU A 1 69 ? -7.086 1.344 -2.030 1.00 87.75 69 LEU A CA 1
ATOM 544 C C . LEU A 1 69 ? -7.699 0.024 -1.544 1.00 87.75 69 LEU A C 1
ATOM 546 O O . LEU A 1 69 ? -8.656 0.021 -0.770 1.00 87.75 69 LEU A O 1
ATOM 550 N N . ILE A 1 70 ? -7.123 -1.099 -1.965 1.00 88.06 70 ILE A N 1
ATOM 551 C CA . ILE A 1 70 ? -7.567 -2.436 -1.570 1.00 88.06 70 ILE A CA 1
ATOM 552 C C . ILE A 1 70 ? -7.325 -2.671 -0.076 1.00 88.06 70 ILE A C 1
ATOM 554 O O . ILE A 1 70 ? -8.239 -3.140 0.603 1.00 88.06 70 ILE A O 1
ATOM 558 N N . VAL A 1 71 ? -6.163 -2.264 0.456 1.00 90.50 71 VAL A N 1
ATOM 559 C CA . VAL A 1 71 ? -5.892 -2.270 1.907 1.00 90.50 71 VAL A CA 1
ATOM 560 C C . VAL A 1 71 ? -6.971 -1.492 2.664 1.00 90.50 71 VAL A C 1
ATOM 562 O O . VAL A 1 71 ? -7.535 -2.009 3.629 1.00 90.50 71 VAL A O 1
ATOM 565 N N . THR A 1 72 ? -7.303 -0.276 2.216 1.00 90.75 72 THR A N 1
ATOM 566 C CA . THR A 1 72 ? -8.332 0.548 2.866 1.00 90.75 72 THR A CA 1
ATOM 567 C C . THR A 1 72 ? -9.689 -0.155 2.885 1.00 90.75 72 THR A C 1
ATOM 569 O O . THR A 1 72 ? -10.327 -0.203 3.934 1.00 90.75 72 THR A O 1
ATOM 572 N N . ILE A 1 73 ? -10.120 -0.751 1.766 1.00 88.88 73 ILE A N 1
ATOM 573 C CA . ILE A 1 73 ? -11.389 -1.495 1.694 1.00 88.88 73 ILE A CA 1
ATOM 574 C C . ILE A 1 73 ? -11.386 -2.672 2.675 1.00 88.88 73 ILE A C 1
ATOM 576 O O . ILE A 1 73 ? -12.341 -2.827 3.435 1.00 88.88 73 ILE A O 1
ATOM 580 N N . ILE A 1 74 ? -10.326 -3.485 2.685 1.00 91.00 74 ILE A N 1
ATOM 581 C CA . ILE A 1 74 ? -10.237 -4.658 3.565 1.00 91.00 74 ILE A CA 1
ATOM 582 C C . ILE A 1 74 ? -10.342 -4.232 5.029 1.00 91.00 74 ILE A C 1
ATOM 584 O O . ILE A 1 74 ? -11.116 -4.831 5.772 1.00 91.00 74 ILE A O 1
ATOM 588 N N . PHE A 1 75 ? -9.640 -3.168 5.431 1.00 90.31 75 PHE A N 1
ATOM 589 C CA . PHE A 1 75 ? -9.759 -2.642 6.786 1.00 90.31 75 PHE A CA 1
ATOM 590 C C . PHE A 1 75 ? -11.187 -2.188 7.096 1.00 90.31 75 PHE A C 1
ATOM 592 O O . PHE A 1 75 ? -11.778 -2.697 8.044 1.00 90.31 75 PHE A O 1
ATOM 599 N N . CYS A 1 76 ? -11.784 -1.312 6.284 1.00 89.94 76 CYS A N 1
ATOM 600 C CA . CYS A 1 76 ? -13.120 -0.761 6.550 1.00 89.94 76 CYS A CA 1
ATOM 601 C C . CYS A 1 76 ? -14.199 -1.846 6.686 1.00 89.94 76 CYS A C 1
ATOM 603 O O . CYS A 1 76 ? -15.046 -1.780 7.576 1.00 89.94 76 CYS A O 1
ATOM 605 N N . TYR A 1 77 ? -14.169 -2.853 5.811 1.00 87.31 77 TYR A N 1
ATOM 606 C CA . TYR A 1 77 ? -15.187 -3.903 5.777 1.00 87.31 77 TYR A CA 1
ATOM 607 C C . TYR A 1 77 ? -14.917 -5.062 6.742 1.00 87.31 77 TYR A C 1
ATOM 609 O O . TYR A 1 77 ? -15.847 -5.819 7.017 1.00 87.31 77 TYR A O 1
ATOM 617 N N . SER A 1 78 ? -13.710 -5.179 7.308 1.00 90.31 78 SER A N 1
ATOM 618 C CA . SER A 1 78 ? -13.354 -6.228 8.277 1.00 90.31 78 SER A CA 1
ATOM 619 C C . SER A 1 78 ? -14.307 -6.272 9.484 1.00 90.31 78 SER A C 1
ATOM 621 O O . SER A 1 78 ? -14.725 -7.353 9.894 1.00 90.31 78 SER A O 1
ATOM 623 N N . VAL A 1 79 ? -14.731 -5.107 10.000 1.00 87.12 79 VAL A N 1
ATOM 624 C CA . VAL A 1 79 ? -15.678 -5.014 11.138 1.00 87.12 79 VAL A CA 1
ATOM 625 C C . VAL A 1 79 ? -17.072 -5.515 10.768 1.00 87.12 79 VAL A C 1
ATOM 627 O O . VAL A 1 79 ? -17.746 -6.147 11.576 1.00 87.12 79 VAL A O 1
ATOM 630 N N . ILE A 1 80 ? -17.523 -5.202 9.552 1.00 85.88 80 ILE A N 1
ATOM 631 C CA . ILE A 1 80 ? -18.887 -5.493 9.097 1.00 85.88 80 ILE A CA 1
ATOM 632 C C . ILE A 1 80 ? -19.001 -6.964 8.690 1.00 85.88 80 ILE A C 1
ATOM 634 O O . ILE A 1 80 ? -20.016 -7.610 8.944 1.00 85.88 80 ILE A O 1
ATOM 638 N N . ALA A 1 81 ? -17.967 -7.491 8.037 1.00 85.44 81 ALA A N 1
ATOM 639 C CA . ALA A 1 81 ? -17.929 -8.851 7.538 1.00 85.44 81 ALA A CA 1
ATOM 640 C C . ALA A 1 81 ? -16.488 -9.390 7.549 1.00 85.44 81 ALA A C 1
ATOM 642 O O . ALA A 1 81 ? -15.733 -9.167 6.598 1.00 85.44 81 ALA A O 1
ATOM 643 N N . PRO A 1 82 ? -16.112 -10.180 8.567 1.00 86.38 82 PRO A N 1
ATOM 644 C CA . PRO A 1 82 ? -14.742 -10.674 8.723 1.00 86.38 82 PRO A CA 1
ATOM 645 C C . PRO A 1 82 ? -14.314 -11.627 7.599 1.00 86.38 82 PRO A C 1
ATOM 647 O O . PRO A 1 82 ? -13.123 -11.839 7.385 1.00 86.38 82 PRO A O 1
ATOM 650 N N . LEU A 1 83 ? -15.270 -12.161 6.828 1.00 84.88 83 LEU A N 1
ATOM 651 C CA . LEU A 1 83 ? -15.006 -13.029 5.682 1.00 84.88 83 LEU A CA 1
ATOM 652 C C . LEU A 1 83 ? -14.155 -12.342 4.597 1.00 84.88 83 LEU A C 1
ATOM 654 O O . LEU A 1 83 ? -13.500 -13.037 3.834 1.00 84.88 83 LEU A O 1
ATOM 658 N N . ILE A 1 84 ? -14.118 -11.003 4.519 1.00 86.88 84 ILE A N 1
ATOM 659 C CA . ILE A 1 84 ? -13.292 -10.287 3.529 1.00 86.88 84 ILE A CA 1
ATOM 660 C C . ILE A 1 84 ? -11.786 -10.402 3.809 1.00 86.88 84 ILE A C 1
ATOM 662 O O . ILE A 1 84 ? -10.980 -10.340 2.882 1.00 86.88 84 ILE A O 1
ATOM 666 N N . VAL A 1 85 ? -11.397 -10.601 5.070 1.00 88.56 85 VAL A N 1
ATOM 667 C CA . VAL A 1 85 ? -9.995 -10.662 5.502 1.00 88.56 85 VAL A CA 1
ATOM 668 C C . VAL A 1 85 ? -9.233 -11.833 4.870 1.00 88.56 85 VAL A C 1
ATOM 670 O O . VAL A 1 85 ? -8.184 -11.570 4.284 1.00 88.56 85 VAL A O 1
ATOM 673 N N . PRO A 1 86 ? -9.713 -13.096 4.901 1.00 89.12 86 PRO A N 1
ATOM 674 C CA . PRO A 1 86 ? -9.009 -14.198 4.243 1.00 89.12 86 PRO A CA 1
ATOM 675 C C . PRO A 1 86 ? -8.910 -14.018 2.721 1.00 89.12 86 PRO A C 1
ATOM 677 O O . PRO A 1 86 ? -7.881 -14.360 2.142 1.00 89.12 86 PRO A O 1
ATOM 680 N N . PHE A 1 87 ? -9.917 -13.422 2.067 1.00 84.75 87 PHE A N 1
ATOM 681 C CA . PHE A 1 87 ? -9.823 -13.087 0.639 1.00 84.75 87 PHE A CA 1
ATOM 682 C C . PHE A 1 87 ? -8.770 -12.006 0.371 1.00 84.75 87 PHE A C 1
ATOM 684 O O . PHE A 1 87 ? -7.985 -12.133 -0.566 1.00 84.75 87 PHE A O 1
ATOM 691 N N . GLY A 1 88 ? -8.702 -10.980 1.222 1.00 86.44 88 GLY A N 1
ATOM 692 C CA . GLY A 1 88 ? -7.669 -9.951 1.159 1.00 86.44 88 GLY A CA 1
ATOM 693 C C . GLY A 1 88 ? -6.261 -10.499 1.409 1.00 86.44 88 GLY A C 1
ATOM 694 O O . GLY A 1 88 ? -5.322 -10.144 0.701 1.00 86.44 88 GLY A O 1
ATOM 695 N N . ALA A 1 89 ? -6.105 -11.412 2.367 1.00 88.75 89 ALA A N 1
ATOM 696 C CA . ALA A 1 89 ? -4.836 -12.087 2.630 1.00 88.75 89 ALA A CA 1
ATOM 697 C C . ALA A 1 89 ? -4.383 -12.927 1.426 1.00 88.75 89 ALA A C 1
ATOM 699 O O . ALA A 1 89 ? -3.210 -12.895 1.060 1.00 88.75 89 ALA A O 1
ATOM 700 N N . LEU A 1 90 ? -5.314 -13.619 0.763 1.00 86.94 90 LEU A N 1
ATOM 701 C CA . LEU A 1 90 ? -5.041 -14.360 -0.468 1.00 86.94 90 LEU A CA 1
ATOM 702 C C . LEU A 1 90 ? -4.623 -13.422 -1.614 1.00 86.94 90 LEU A C 1
ATOM 704 O O . LEU A 1 90 ? -3.661 -13.732 -2.320 1.00 86.94 90 LEU A O 1
ATOM 708 N N . TYR A 1 91 ? -5.285 -12.265 -1.760 1.00 85.25 91 TYR A N 1
ATOM 709 C CA . TYR A 1 91 ? -4.911 -11.217 -2.720 1.00 85.25 91 TYR A CA 1
ATOM 710 C C . TYR A 1 91 ? -3.452 -10.783 -2.520 1.00 85.25 91 TYR A C 1
ATOM 712 O O . TYR A 1 91 ? -2.646 -10.891 -3.444 1.00 85.25 91 TYR A O 1
ATOM 720 N N . PHE A 1 92 ? -3.080 -10.374 -1.302 1.00 87.44 92 PHE A N 1
ATOM 721 C CA . PHE A 1 92 ? -1.713 -9.929 -1.015 1.00 87.44 92 PHE A CA 1
ATOM 722 C C . PHE A 1 92 ? -0.687 -11.062 -1.074 1.00 87.44 92 PHE A C 1
ATOM 724 O O . PHE A 1 92 ? 0.430 -10.838 -1.533 1.00 87.44 92 PHE A O 1
ATOM 731 N N . GLY A 1 93 ? -1.048 -12.279 -0.661 1.00 88.94 93 GLY A N 1
AT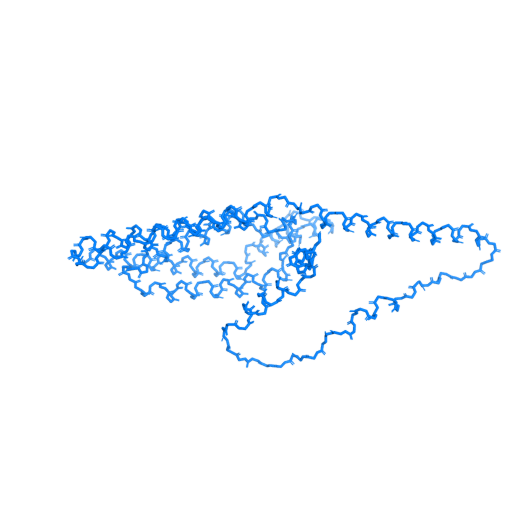OM 732 C CA . GLY A 1 93 ? -0.156 -13.437 -0.703 1.00 88.94 93 GLY A CA 1
ATOM 733 C C . GLY A 1 93 ? 0.239 -13.826 -2.128 1.00 88.94 93 GLY A C 1
ATOM 734 O O . GLY A 1 93 ? 1.418 -14.048 -2.413 1.00 88.94 93 GLY A O 1
ATOM 735 N N . LEU A 1 94 ? -0.724 -13.853 -3.051 1.00 83.75 94 LEU A N 1
ATOM 736 C CA . LEU A 1 94 ? -0.436 -14.116 -4.462 1.00 83.75 94 LEU A CA 1
ATOM 737 C C . LEU A 1 94 ? 0.247 -12.926 -5.132 1.00 83.75 94 LEU A C 1
ATOM 739 O O . LEU A 1 94 ? 1.226 -13.127 -5.850 1.00 83.75 94 LEU A O 1
ATOM 743 N N . GLY A 1 95 ? -0.195 -11.700 -4.841 1.00 85.12 95 GLY A N 1
ATOM 744 C CA . GLY A 1 95 ? 0.463 -10.484 -5.313 1.00 85.12 95 GLY A CA 1
ATOM 745 C C . GLY A 1 95 ? 1.943 -10.440 -4.931 1.00 85.12 95 GLY A C 1
ATOM 746 O O . GLY A 1 95 ? 2.787 -10.161 -5.779 1.00 85.12 95 GLY A O 1
ATOM 747 N N . TRP A 1 96 ? 2.279 -10.813 -3.695 1.00 87.50 96 TRP A N 1
ATOM 748 C CA . TRP A 1 96 ? 3.658 -10.922 -3.221 1.00 87.50 96 TRP A CA 1
ATOM 749 C C . TRP A 1 96 ? 4.484 -11.919 -4.039 1.00 87.50 96 TRP A C 1
ATOM 751 O O . TRP A 1 96 ? 5.576 -11.587 -4.500 1.00 87.50 96 TRP A O 1
ATOM 761 N N . LEU A 1 97 ? 3.964 -13.131 -4.258 1.00 87.25 97 LEU A N 1
ATOM 762 C CA . LEU A 1 97 ? 4.670 -14.174 -5.006 1.00 87.25 97 LEU A CA 1
ATOM 763 C C . LEU A 1 97 ? 4.933 -13.743 -6.455 1.00 87.25 97 LEU A C 1
ATOM 765 O O . LEU A 1 97 ? 6.047 -13.902 -6.963 1.00 87.25 97 LEU A O 1
ATOM 769 N N . ILE A 1 98 ? 3.919 -13.179 -7.111 1.00 85.00 98 ILE A N 1
ATOM 770 C CA . ILE A 1 98 ? 4.000 -12.723 -8.501 1.00 85.00 98 ILE A CA 1
ATOM 771 C C . ILE A 1 98 ? 4.980 -11.557 -8.610 1.00 85.00 98 ILE A C 1
ATOM 773 O O . ILE A 1 98 ? 5.928 -11.626 -9.394 1.00 85.00 98 ILE A O 1
ATOM 777 N N . LEU A 1 99 ? 4.798 -10.519 -7.790 1.00 84.19 99 LEU A N 1
ATOM 778 C CA . LEU A 1 99 ? 5.617 -9.314 -7.833 1.00 84.19 99 LEU A CA 1
ATOM 779 C C . LEU A 1 99 ? 7.081 -9.623 -7.522 1.00 84.19 99 LEU A C 1
ATOM 781 O O . LEU A 1 99 ? 7.959 -9.112 -8.208 1.00 84.19 99 LEU A O 1
ATOM 785 N N . ARG A 1 100 ? 7.359 -10.512 -6.560 1.00 87.06 100 ARG A N 1
ATOM 786 C CA . ARG A 1 100 ? 8.725 -10.960 -6.253 1.00 87.06 100 ARG A CA 1
ATOM 787 C C . ARG A 1 100 ? 9.386 -11.621 -7.460 1.00 87.06 100 ARG A C 1
ATOM 789 O O . ARG A 1 100 ? 10.525 -11.302 -7.791 1.00 87.06 100 ARG A O 1
ATOM 796 N N . ASN A 1 101 ? 8.676 -12.520 -8.140 1.00 87.00 101 ASN A N 1
ATOM 797 C CA . ASN A 1 101 ? 9.203 -13.190 -9.328 1.00 87.00 101 ASN A CA 1
ATOM 798 C C . ASN A 1 101 ? 9.445 -12.208 -10.481 1.00 87.00 101 ASN A C 1
ATOM 800 O O . ASN A 1 101 ? 10.461 -12.309 -11.169 1.00 87.00 101 ASN A O 1
ATOM 804 N N . GLN A 1 102 ? 8.538 -11.253 -10.684 1.00 83.38 102 GLN A N 1
ATOM 805 C CA . GLN A 1 102 ? 8.664 -10.251 -11.740 1.00 83.38 102 GLN A CA 1
ATOM 806 C C . GLN A 1 102 ? 9.765 -9.225 -11.451 1.00 83.38 102 GLN A C 1
ATOM 808 O O . GLN A 1 102 ? 10.498 -8.849 -12.365 1.00 83.38 102 GLN A O 1
ATOM 813 N N . ALA A 1 103 ? 9.918 -8.807 -10.194 1.00 85.00 103 ALA A N 1
ATOM 814 C CA . ALA A 1 103 ? 10.964 -7.882 -9.766 1.00 85.00 103 ALA A CA 1
ATOM 815 C C . ALA A 1 103 ? 12.372 -8.463 -9.964 1.00 85.00 103 ALA A C 1
ATOM 817 O O . ALA A 1 103 ? 13.291 -7.722 -10.281 1.00 85.00 103 ALA A O 1
ATOM 818 N N . LEU A 1 104 ? 12.542 -9.782 -9.816 1.00 86.31 104 LEU A N 1
ATOM 819 C CA . LEU A 1 104 ? 13.837 -10.445 -10.006 1.00 86.31 104 LEU A CA 1
ATOM 820 C C . LEU A 1 104 ? 14.164 -10.760 -11.470 1.00 86.31 104 LEU A C 1
ATOM 822 O O . LEU A 1 104 ? 15.335 -10.812 -11.831 1.00 86.31 104 LEU A O 1
ATOM 826 N N . LYS A 1 105 ? 13.151 -11.055 -12.295 1.00 81.88 105 LYS A N 1
ATOM 827 C CA . LYS A 1 105 ? 13.365 -11.604 -13.645 1.00 81.88 105 LYS A CA 1
ATOM 828 C C . LYS A 1 105 ? 13.117 -10.624 -14.778 1.00 81.88 105 LYS A C 1
ATOM 830 O O . LYS A 1 105 ? 13.614 -10.875 -15.871 1.00 81.88 105 LYS A O 1
ATOM 835 N N . VAL A 1 106 ? 12.300 -9.592 -14.564 1.00 80.81 106 VAL A N 1
ATOM 836 C CA . VAL A 1 106 ? 11.776 -8.814 -15.690 1.00 80.81 106 VAL A CA 1
ATOM 837 C C . VAL A 1 106 ? 11.870 -7.313 -15.510 1.00 80.81 106 VAL A C 1
ATOM 839 O O . VAL A 1 106 ? 12.255 -6.634 -16.454 1.00 80.81 106 VAL A O 1
ATOM 842 N N . TYR A 1 107 ? 11.537 -6.780 -14.337 1.00 82.44 107 TYR A N 1
ATOM 843 C CA . TYR A 1 107 ? 11.581 -5.335 -14.135 1.00 82.44 107 TYR A CA 1
ATOM 844 C C . TYR A 1 107 ? 13.007 -4.850 -13.885 1.00 82.44 107 TYR A C 1
ATOM 846 O O . TYR A 1 107 ? 13.728 -5.408 -13.062 1.00 82.44 107 TYR A O 1
ATOM 854 N N . VAL A 1 108 ? 13.381 -3.762 -14.556 1.00 83.88 108 VAL A N 1
ATOM 855 C CA . VAL A 1 108 ? 14.606 -3.013 -14.264 1.00 83.88 108 VAL A CA 1
ATOM 856 C C . VAL A 1 108 ? 14.189 -1.683 -13.633 1.00 83.88 108 VAL A C 1
ATOM 858 O O . VAL A 1 108 ? 13.357 -0.977 -14.207 1.00 83.88 108 VAL A O 1
ATOM 861 N N . PRO A 1 109 ? 14.687 -1.333 -12.435 1.00 80.62 109 PRO A N 1
ATOM 862 C CA . PRO A 1 109 ? 14.334 -0.071 -11.801 1.00 80.62 109 PRO A CA 1
ATOM 863 C C . PRO A 1 109 ? 14.910 1.104 -12.602 1.00 80.62 109 PRO A C 1
ATOM 865 O O . PRO A 1 109 ? 16.119 1.210 -12.783 1.00 80.62 109 PRO A O 1
ATOM 868 N N . SER A 1 110 ? 14.046 2.019 -13.046 1.00 81.75 110 SER A N 1
ATOM 869 C CA . SER A 1 110 ? 14.472 3.259 -13.718 1.00 81.75 110 SER A CA 1
ATOM 870 C C . SER A 1 110 ? 15.076 4.282 -12.757 1.00 81.75 110 SER A C 1
ATOM 872 O O . SER A 1 110 ? 15.751 5.216 -13.184 1.00 81.75 110 SER A O 1
ATOM 874 N N . TYR A 1 111 ? 14.794 4.143 -11.460 1.00 81.19 111 TYR A N 1
ATOM 875 C CA . TYR A 1 111 ? 15.224 5.078 -10.434 1.00 81.19 111 TYR A CA 1
ATOM 876 C C . TYR A 1 111 ? 15.574 4.369 -9.122 1.00 81.19 111 TYR A C 1
ATOM 878 O O . TYR A 1 111 ? 14.857 3.492 -8.643 1.00 81.19 111 TYR A O 1
ATOM 886 N N . GLU A 1 112 ? 16.652 4.829 -8.495 1.00 80.75 112 GLU A N 1
ATOM 887 C CA . GLU A 1 112 ? 17.113 4.393 -7.177 1.00 80.75 112 GLU A CA 1
ATOM 888 C C . GLU A 1 112 ? 16.602 5.392 -6.126 1.00 80.75 112 GLU A C 1
ATOM 890 O O . GLU A 1 112 ? 17.211 6.429 -5.871 1.00 80.75 112 GLU A O 1
ATOM 895 N N . SER A 1 113 ? 15.419 5.132 -5.557 1.00 77.62 113 SER A N 1
ATOM 896 C CA . SER A 1 113 ? 14.769 6.049 -4.597 1.00 77.62 113 SER A CA 1
ATOM 897 C C . SER A 1 113 ? 15.122 5.798 -3.127 1.00 77.62 113 SER A C 1
ATOM 899 O O . SER A 1 113 ? 14.605 6.512 -2.269 1.00 77.62 113 SER A O 1
ATOM 901 N N . TYR A 1 114 ? 15.942 4.786 -2.816 1.00 81.94 114 TYR A N 1
ATOM 902 C CA . TYR A 1 114 ? 16.352 4.424 -1.445 1.00 81.94 114 TYR A CA 1
ATOM 903 C C . TYR A 1 114 ? 15.191 4.363 -0.431 1.00 81.94 114 TYR A C 1
ATOM 905 O O . TYR A 1 114 ? 15.329 4.748 0.725 1.00 81.94 114 TYR A O 1
ATOM 913 N N . GLY A 1 115 ? 14.006 3.923 -0.869 1.00 82.81 115 GLY A N 1
ATOM 914 C CA . GLY A 1 115 ? 12.840 3.801 0.010 1.00 82.81 115 GLY A CA 1
ATOM 915 C C . GLY A 1 115 ? 12.111 5.110 0.344 1.00 82.81 115 GLY A C 1
ATOM 916 O O . GLY A 1 115 ? 11.214 5.082 1.180 1.00 82.81 115 GLY A O 1
ATOM 917 N N . ARG A 1 116 ? 12.382 6.236 -0.335 1.00 84.06 116 ARG A N 1
ATOM 918 C CA . ARG A 1 116 ? 11.659 7.514 -0.121 1.00 84.06 116 ARG A CA 1
ATOM 919 C C . ARG A 1 116 ? 10.135 7.442 -0.252 1.00 84.06 116 ARG A C 1
ATOM 921 O O . ARG A 1 116 ? 9.442 8.318 0.251 1.00 84.06 116 ARG A O 1
ATOM 928 N N . MET A 1 117 ? 9.590 6.418 -0.910 1.00 85.69 117 MET A N 1
ATOM 929 C CA . MET A 1 117 ? 8.137 6.216 -0.985 1.00 85.69 117 MET A CA 1
ATOM 930 C C . MET A 1 117 ? 7.521 5.694 0.323 1.00 85.69 117 MET A C 1
ATOM 932 O O . MET A 1 117 ? 6.305 5.767 0.497 1.00 85.69 117 MET A O 1
ATOM 936 N N . TRP A 1 118 ? 8.329 5.146 1.234 1.00 87.19 118 TRP A N 1
ATOM 937 C CA . TRP A 1 118 ? 7.854 4.479 2.444 1.00 87.19 118 TRP A CA 1
ATOM 938 C C . TRP A 1 118 ? 7.046 5.396 3.376 1.00 87.19 118 TRP A C 1
ATOM 940 O O . TRP A 1 118 ? 5.936 5.003 3.734 1.00 87.19 118 TRP A O 1
ATOM 950 N N . PRO A 1 119 ? 7.486 6.632 3.695 1.00 89.62 119 PRO A N 1
ATOM 951 C CA . PRO A 1 119 ? 6.677 7.579 4.468 1.00 89.62 119 PRO A CA 1
ATOM 952 C C . PRO A 1 119 ? 5.302 7.849 3.840 1.00 89.62 119 PRO A C 1
ATOM 954 O O . PRO A 1 119 ? 4.281 7.923 4.522 1.00 89.62 119 PRO A O 1
ATOM 957 N N . HIS A 1 120 ? 5.239 7.937 2.510 1.00 88.50 120 HIS A N 1
ATOM 958 C CA . HIS A 1 120 ? 3.977 8.152 1.810 1.00 88.50 120 HIS A CA 1
ATOM 959 C C . HIS A 1 120 ? 3.040 6.937 1.926 1.00 88.50 120 HIS A C 1
ATOM 961 O O . HIS A 1 120 ? 1.840 7.091 2.156 1.00 88.50 120 HIS A O 1
ATOM 967 N N . ILE A 1 121 ? 3.576 5.720 1.801 1.00 90.38 121 ILE A N 1
ATOM 968 C CA . ILE A 1 121 ? 2.817 4.476 1.989 1.00 90.38 121 ILE A CA 1
ATOM 969 C C . ILE A 1 121 ? 2.344 4.350 3.444 1.00 90.38 121 ILE A C 1
ATOM 971 O O . ILE A 1 121 ? 1.160 4.111 3.682 1.00 90.38 121 ILE A O 1
ATOM 975 N N . HIS A 1 122 ? 3.232 4.586 4.413 1.00 90.44 122 HIS A N 1
ATOM 976 C CA . HIS A 1 122 ? 2.924 4.507 5.840 1.00 90.44 122 HIS A CA 1
ATOM 977 C C . HIS A 1 122 ? 1.798 5.468 6.240 1.00 90.44 122 HIS A C 1
ATOM 979 O O . HIS A 1 122 ? 0.829 5.040 6.865 1.00 90.44 122 HIS A O 1
ATOM 985 N N . ASN A 1 123 ? 1.853 6.730 5.797 1.00 90.62 12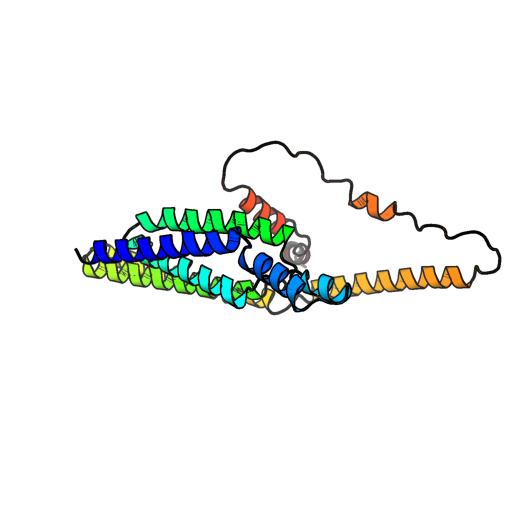3 ASN A N 1
ATOM 986 C CA . ASN A 1 123 ? 0.787 7.707 6.044 1.00 90.62 123 ASN A CA 1
ATOM 987 C C . ASN A 1 123 ? -0.580 7.241 5.529 1.00 90.62 123 ASN A C 1
ATOM 989 O O . ASN A 1 123 ? -1.594 7.437 6.197 1.00 90.62 123 ASN A O 1
ATOM 993 N N . ARG A 1 124 ? -0.632 6.610 4.351 1.00 91.50 124 ARG A N 1
ATOM 994 C CA . ARG A 1 124 ? -1.892 6.113 3.774 1.00 91.50 124 ARG A CA 1
ATOM 995 C C . ARG A 1 124 ? -2.436 4.898 4.523 1.00 91.50 124 ARG A C 1
ATOM 997 O O . ARG A 1 124 ? -3.652 4.782 4.693 1.00 91.50 124 ARG A O 1
ATOM 1004 N N . ILE A 1 125 ? -1.557 4.016 4.996 1.00 91.44 125 ILE A N 1
ATOM 1005 C CA . ILE A 1 125 ? -1.937 2.877 5.842 1.00 91.44 125 ILE A CA 1
ATOM 1006 C C . ILE A 1 125 ? -2.476 3.385 7.184 1.00 91.44 125 ILE A C 1
ATOM 1008 O O . ILE A 1 125 ? -3.544 2.953 7.610 1.00 91.44 125 ILE A O 1
ATOM 1012 N N . LEU A 1 126 ? -1.803 4.355 7.806 1.00 91.62 126 LEU A N 1
ATOM 1013 C CA . LEU A 1 126 ? -2.259 4.984 9.045 1.00 91.62 126 LEU A CA 1
ATOM 1014 C C . LEU A 1 126 ? -3.614 5.688 8.861 1.00 91.62 126 LEU A C 1
ATOM 1016 O O . LEU A 1 126 ? -4.512 5.517 9.680 1.00 91.62 126 LEU A O 1
ATOM 1020 N N . ALA A 1 127 ? -3.807 6.417 7.758 1.00 90.81 127 ALA A N 1
ATOM 1021 C CA . ALA A 1 127 ? -5.097 7.022 7.429 1.00 90.81 127 ALA A CA 1
ATOM 1022 C C . ALA A 1 127 ? -6.206 5.965 7.280 1.00 90.81 127 ALA A C 1
ATOM 1024 O O . ALA A 1 127 ? -7.317 6.158 7.769 1.00 90.81 127 ALA A O 1
ATOM 1025 N N . SER A 1 128 ? -5.895 4.820 6.664 1.00 92.12 128 SER A N 1
ATOM 1026 C CA . SER A 1 128 ? -6.827 3.690 6.552 1.00 92.12 128 SER A CA 1
ATOM 1027 C C . SER A 1 128 ? -7.164 3.076 7.915 1.00 92.12 128 SER A C 1
ATOM 1029 O O . SER A 1 128 ? -8.313 2.710 8.150 1.00 92.12 128 SER A O 1
ATOM 1031 N N . LEU A 1 129 ? -6.191 3.001 8.829 1.00 91.56 129 LEU A N 1
ATOM 1032 C CA . LEU A 1 129 ? -6.388 2.529 10.201 1.00 91.56 129 LEU A CA 1
ATOM 1033 C C . LEU A 1 129 ? -7.310 3.464 11.001 1.00 91.56 129 LEU A C 1
ATOM 1035 O O . LEU A 1 129 ? -8.216 2.998 11.690 1.00 91.56 129 LEU A O 1
ATOM 1039 N N . ILE A 1 130 ? -7.123 4.780 10.875 1.00 91.44 130 ILE A N 1
ATOM 1040 C CA . ILE A 1 130 ? -7.998 5.778 11.509 1.00 91.44 130 ILE A CA 1
ATOM 1041 C C . ILE A 1 130 ? -9.418 5.669 10.940 1.00 91.44 130 ILE A C 1
ATOM 1043 O O . ILE A 1 130 ? -10.394 5.661 11.689 1.00 91.44 130 ILE A O 1
ATOM 1047 N N . LEU A 1 131 ? -9.551 5.513 9.620 1.00 91.25 131 LEU A N 1
ATOM 1048 C CA . LEU A 1 131 ? -10.847 5.319 8.967 1.00 91.25 131 LEU A CA 1
ATOM 1049 C C . LEU A 1 131 ? -11.540 4.036 9.464 1.00 91.25 131 LEU A C 1
ATOM 1051 O O . LEU A 1 131 ? -12.744 4.044 9.727 1.00 91.25 131 LEU A O 1
ATOM 1055 N N . TYR A 1 132 ? -10.787 2.953 9.669 1.00 91.81 132 TYR A N 1
ATOM 1056 C CA . TYR A 1 132 ? -11.285 1.725 10.291 1.00 91.81 132 TYR A CA 1
ATOM 1057 C C . TYR A 1 132 ? -11.835 1.969 11.699 1.00 91.81 132 TYR A C 1
ATOM 1059 O O . TYR A 1 132 ? -12.939 1.523 12.001 1.00 91.81 132 TYR A O 1
ATOM 1067 N N . GLN A 1 133 ? -11.129 2.728 12.536 1.00 92.06 133 GLN A N 1
ATOM 1068 C CA . GLN A 1 133 ? -11.580 3.058 13.893 1.00 92.06 133 GLN A CA 1
ATOM 1069 C C . GLN A 1 133 ? -12.852 3.911 13.891 1.00 92.06 133 GLN A C 1
ATOM 1071 O O . GLN A 1 133 ? -13.780 3.631 14.648 1.00 92.06 133 GLN A O 1
ATOM 1076 N N . VAL A 1 134 ? -12.943 4.896 12.993 1.00 90.25 134 VAL A N 1
ATOM 1077 C CA . VAL A 1 134 ? -14.159 5.704 12.800 1.00 90.25 134 VAL A CA 1
ATOM 1078 C C . VAL A 1 134 ? -15.329 4.830 12.339 1.00 90.25 134 VAL A C 1
ATOM 1080 O O . VAL A 1 134 ? -16.433 4.942 12.871 1.00 90.25 134 VAL A O 1
ATOM 1083 N N . THR A 1 135 ? -15.091 3.915 11.397 1.00 89.56 135 THR A N 1
ATOM 1084 C CA . THR A 1 135 ? -16.110 2.969 10.909 1.00 89.56 135 THR A CA 1
ATOM 1085 C C . THR A 1 135 ? -16.571 2.027 12.020 1.00 89.56 135 THR A C 1
ATOM 1087 O O . THR A 1 135 ? -17.765 1.771 12.162 1.00 89.56 135 THR A O 1
ATOM 1090 N N . MET A 1 136 ? -15.639 1.554 12.849 1.00 88.50 136 MET A N 1
ATOM 1091 C CA . MET A 1 136 ? -15.908 0.702 14.005 1.00 88.50 136 MET 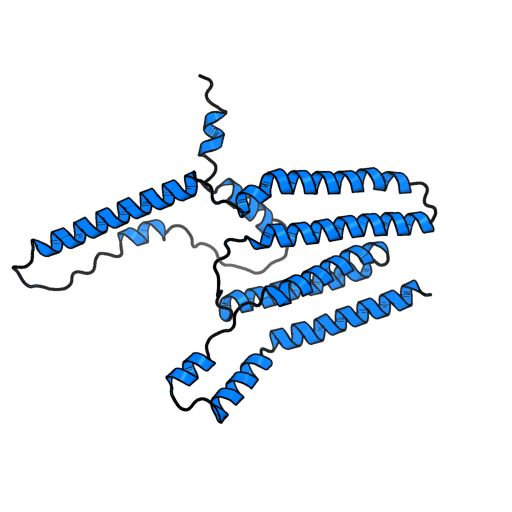A CA 1
ATOM 1092 C C . MET A 1 136 ? -16.780 1.423 15.041 1.00 88.50 136 MET A C 1
ATOM 1094 O O . MET A 1 136 ? -17.798 0.877 15.469 1.00 88.50 136 MET A O 1
ATOM 1098 N N . LEU A 1 137 ? -16.437 2.668 15.387 1.00 88.44 137 LEU A N 1
ATOM 1099 C CA . LEU A 1 137 ? -17.244 3.520 16.266 1.00 88.44 137 LEU A CA 1
ATOM 1100 C C . LEU A 1 137 ? -18.648 3.758 15.692 1.00 88.44 137 LEU A C 1
ATOM 1102 O O . LEU A 1 137 ? -19.634 3.628 16.416 1.00 88.44 137 LEU A O 1
ATOM 1106 N N . GLY A 1 138 ? -18.753 4.042 14.391 1.00 87.94 138 GLY A N 1
ATOM 1107 C CA . GLY A 1 138 ? -20.035 4.220 13.707 1.00 87.94 138 GLY A CA 1
ATOM 1108 C C . GLY A 1 138 ? -20.910 2.964 13.750 1.00 87.94 138 GLY A C 1
ATOM 1109 O O . GLY A 1 138 ? -22.093 3.044 14.078 1.00 87.94 138 GLY A O 1
ATOM 1110 N N . TYR A 1 139 ? -20.329 1.791 13.487 1.00 87.50 139 TYR A N 1
ATOM 1111 C CA . TYR A 1 139 ? -21.049 0.517 13.503 1.00 87.50 139 TYR A CA 1
ATOM 1112 C C . TYR A 1 139 ? -21.587 0.168 14.900 1.00 87.50 139 TYR A C 1
ATOM 1114 O O . TYR A 1 139 ? -22.773 -0.138 15.049 1.00 87.50 139 TYR A O 1
ATOM 1122 N N . PHE A 1 140 ? -20.754 0.274 15.941 1.00 86.44 140 PHE A N 1
ATOM 1123 C CA . PHE A 1 140 ? -21.188 0.008 17.317 1.00 86.44 140 PHE A CA 1
ATOM 1124 C C . PHE A 1 140 ? -22.145 1.069 17.867 1.00 86.44 140 PHE A C 1
ATOM 1126 O O . PHE A 1 140 ? -23.010 0.734 18.679 1.00 86.44 140 PHE A O 1
ATOM 1133 N N . GLY A 1 141 ? -22.046 2.316 17.394 1.00 84.88 141 GLY A N 1
ATOM 1134 C CA . GLY A 1 141 ? -22.989 3.384 17.721 1.00 84.88 141 GLY A CA 1
ATOM 1135 C C . GLY A 1 141 ? -24.415 3.061 17.268 1.00 84.88 141 GLY A C 1
ATOM 1136 O O . GLY A 1 141 ? -25.359 3.221 18.040 1.00 84.88 141 GLY A O 1
ATOM 1137 N N . VAL A 1 142 ? -24.579 2.516 16.057 1.00 86.38 142 VAL A N 1
ATOM 1138 C CA . VAL A 1 142 ? -25.891 2.070 15.547 1.00 86.38 142 VAL A CA 1
ATOM 1139 C C . VAL A 1 142 ? -26.421 0.866 16.330 1.00 86.38 142 VAL A C 1
ATOM 1141 O O . VAL A 1 142 ? -27.617 0.781 16.602 1.00 86.38 142 VAL A O 1
ATOM 1144 N N . GLN A 1 143 ? -25.534 -0.043 16.737 1.00 83.25 143 GLN A N 1
ATOM 1145 C CA . GLN A 1 143 ? -25.880 -1.245 17.504 1.00 83.25 143 GLN A CA 1
ATOM 1146 C C . GLN A 1 143 ? -26.132 -0.977 19.008 1.00 83.25 143 GLN A C 1
ATOM 1148 O O . GLN A 1 143 ? -26.443 -1.912 19.739 1.00 83.25 143 GLN A O 1
ATOM 1153 N N . LYS A 1 144 ? -26.021 0.278 19.484 1.00 80.19 144 LYS A N 1
ATOM 1154 C CA . LYS A 1 144 ? -26.230 0.701 20.889 1.00 80.19 144 LYS A CA 1
ATOM 1155 C C . LYS A 1 144 ? -25.476 -0.155 21.926 1.00 80.19 144 LYS A C 1
ATOM 1157 O O . LYS A 1 144 ? -26.010 -0.480 22.985 1.00 80.19 144 LYS A O 1
ATOM 1162 N N . PHE A 1 145 ? -24.223 -0.513 21.643 1.00 77.56 145 PHE A N 1
ATOM 1163 C CA . PHE A 1 145 ? -23.401 -1.291 22.580 1.00 77.56 145 PHE A CA 1
ATOM 1164 C C . PHE A 1 145 ? -22.897 -0.449 23.763 1.00 77.56 145 PHE A C 1
ATOM 1166 O O . PHE A 1 145 ? -22.310 0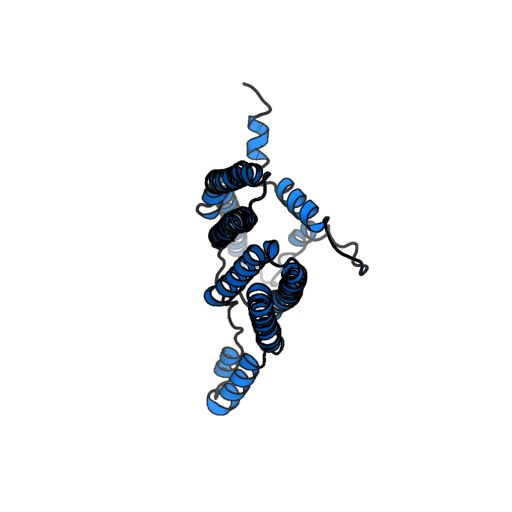.614 23.574 1.00 77.56 145 PHE A O 1
ATOM 1173 N N . TYR A 1 146 ? -23.035 -0.978 24.984 1.00 76.19 146 TYR A N 1
ATOM 1174 C CA . TYR A 1 146 ? -22.600 -0.319 26.228 1.00 76.19 146 TYR A CA 1
ATOM 1175 C C . TYR A 1 146 ? -21.076 -0.101 26.309 1.00 76.19 146 TYR A C 1
ATOM 1177 O O . TYR A 1 146 ? -20.614 0.895 26.857 1.00 76.19 146 TYR A O 1
ATOM 1185 N N . TYR A 1 147 ? -20.281 -0.991 25.704 1.00 78.38 147 TYR A N 1
ATOM 1186 C CA . TYR A 1 147 ? -18.811 -0.940 25.730 1.00 78.38 147 TYR A CA 1
ATOM 1187 C C . TYR A 1 147 ? -18.178 -0.057 24.640 1.00 78.38 147 TYR A C 1
ATOM 1189 O O . TYR A 1 147 ? -16.954 0.001 24.531 1.00 78.38 147 TYR A O 1
ATOM 1197 N N . ALA A 1 148 ? -18.979 0.664 23.848 1.00 76.12 148 ALA A N 1
ATOM 1198 C CA . ALA A 1 148 ? -18.482 1.573 22.811 1.00 76.12 148 ALA A CA 1
ATOM 1199 C C . ALA A 1 148 ? -17.439 2.618 23.292 1.00 76.12 148 ALA A C 1
ATOM 1201 O O . ALA A 1 148 ? -16.502 2.887 22.537 1.00 76.12 148 ALA A O 1
ATOM 1202 N N . PRO A 1 149 ? -17.501 3.171 24.526 1.00 80.81 149 PRO A N 1
ATOM 1203 C CA . PRO A 1 149 ? -16.517 4.151 24.997 1.00 80.81 149 PRO A CA 1
ATOM 1204 C C . PRO A 1 149 ? -15.082 3.615 25.089 1.00 80.81 149 PRO A C 1
ATOM 1206 O O . PRO A 1 149 ? -14.134 4.392 25.002 1.00 80.81 149 PRO A O 1
ATOM 1209 N N . PHE A 1 150 ? -14.893 2.295 25.210 1.00 83.88 150 PHE A N 1
ATOM 1210 C CA . PHE A 1 150 ? -13.564 1.676 25.285 1.00 83.88 150 PHE A CA 1
ATOM 1211 C C . PHE A 1 150 ? -12.767 1.793 23.970 1.00 83.88 150 PHE A C 1
ATOM 1213 O O . PHE A 1 150 ? -11.545 1.681 23.961 1.00 83.88 150 PHE A O 1
ATOM 1220 N N . LEU A 1 151 ? -13.435 2.081 22.851 1.00 82.75 151 LEU A N 1
ATOM 1221 C CA . LEU A 1 151 ? -12.807 2.250 21.534 1.00 82.75 151 LEU A CA 1
ATOM 1222 C C . LEU A 1 151 ? -12.192 3.649 21.329 1.00 82.75 151 LEU A C 1
ATOM 1224 O O . LEU A 1 151 ? -11.330 3.840 20.466 1.00 82.75 151 LEU A O 1
ATOM 1228 N N . ILE A 1 152 ? -12.603 4.631 22.135 1.00 84.88 152 ILE A N 1
ATOM 1229 C CA . ILE A 1 152 ? -12.100 6.011 22.093 1.00 84.88 152 ILE A CA 1
ATOM 1230 C C . ILE A 1 152 ? -10.600 6.089 22.441 1.00 84.88 152 ILE A C 1
ATOM 1232 O O . ILE A 1 152 ? -9.847 6.644 21.634 1.00 84.88 152 ILE A O 1
ATOM 1236 N N . PRO A 1 153 ? -10.108 5.518 23.564 1.00 88.31 153 PRO A N 1
ATOM 1237 C CA . PRO A 1 153 ? -8.678 5.555 23.881 1.00 88.31 153 PRO A CA 1
ATOM 1238 C C . PRO A 1 153 ? -7.822 4.840 22.828 1.00 88.31 153 PRO A C 1
ATOM 1240 O O . PRO A 1 153 ? -6.715 5.286 22.533 1.00 88.31 153 PRO A O 1
ATOM 1243 N N . LEU A 1 154 ? -8.349 3.784 22.200 1.00 86.00 154 LEU A N 1
ATOM 1244 C CA . LEU A 1 154 ? -7.653 3.058 21.135 1.00 86.00 154 LEU A CA 1
ATOM 1245 C C . LEU A 1 154 ? -7.417 3.939 19.893 1.00 86.00 154 LEU A C 1
ATOM 1247 O O . LEU A 1 154 ? -6.351 3.889 19.272 1.00 86.00 154 LEU A O 1
ATOM 1251 N N . SER A 1 155 ? -8.399 4.783 19.568 1.00 87.62 155 SER A N 1
ATOM 1252 C CA . SER A 1 155 ? -8.318 5.727 18.449 1.00 87.62 155 SER A CA 1
ATOM 1253 C C . SER A 1 155 ? -7.283 6.825 18.714 1.00 87.62 155 SER A C 1
ATOM 1255 O O . SER A 1 155 ? -6.451 7.129 17.858 1.00 87.62 155 SER A O 1
ATOM 1257 N N . LEU A 1 156 ? -7.258 7.363 19.938 1.00 88.62 156 LEU A N 1
ATOM 1258 C CA . LEU A 1 156 ? -6.262 8.356 20.358 1.00 88.62 156 LEU A CA 1
ATOM 1259 C C . LEU A 1 156 ? -4.837 7.791 20.336 1.00 88.62 156 LEU A C 1
ATOM 1261 O O . LEU A 1 156 ? -3.919 8.457 19.854 1.00 88.62 156 LEU A O 1
ATOM 1265 N N . LEU A 1 157 ? -4.654 6.549 20.792 1.00 89.69 157 LEU A N 1
ATOM 1266 C CA . LEU A 1 157 ? -3.354 5.880 20.772 1.00 89.69 157 LEU A CA 1
ATOM 1267 C C . LEU A 1 157 ? -2.805 5.738 19.345 1.00 89.69 157 LEU A C 1
ATOM 1269 O O . LEU A 1 157 ? -1.608 5.903 19.126 1.00 89.69 157 LEU A O 1
ATOM 1273 N N . SER A 1 158 ? -3.672 5.482 18.365 1.00 90.19 158 SER A N 1
ATOM 1274 C CA . SER A 1 158 ? -3.263 5.321 16.963 1.00 90.19 158 SER A CA 1
ATOM 1275 C C . SER A 1 158 ? -2.828 6.637 16.319 1.00 90.19 158 SER A C 1
ATOM 1277 O O . SER A 1 158 ? -1.852 6.665 15.569 1.00 90.19 158 SER A O 1
ATOM 1279 N N . ILE A 1 159 ? -3.490 7.744 16.664 1.00 89.50 159 ILE A N 1
ATOM 1280 C CA . ILE A 1 159 ? -3.073 9.088 16.239 1.00 89.50 159 ILE A CA 1
ATOM 1281 C C . ILE A 1 159 ? -1.729 9.452 16.881 1.00 89.50 159 ILE A C 1
ATOM 1283 O O . ILE A 1 159 ? -0.825 9.931 16.192 1.00 89.50 159 ILE A O 1
ATOM 1287 N N . LEU A 1 160 ? -1.570 9.181 18.181 1.00 91.00 160 LEU A N 1
ATOM 1288 C CA . LEU A 1 160 ? -0.320 9.432 18.896 1.00 91.00 160 LEU A CA 1
ATOM 1289 C C . LEU A 1 160 ? 0.836 8.627 18.294 1.00 91.00 160 LEU A C 1
ATOM 1291 O O . LEU A 1 160 ? 1.903 9.185 18.043 1.00 91.00 160 LEU A O 1
ATOM 1295 N N . PHE A 1 161 ? 0.610 7.346 18.003 1.00 90.06 161 PHE A N 1
ATOM 1296 C CA . PHE A 1 161 ? 1.583 6.489 17.331 1.00 90.06 161 PHE A CA 1
ATOM 1297 C C . PHE A 1 161 ? 2.011 7.075 15.980 1.00 90.06 161 PHE A C 1
ATOM 1299 O O . PHE A 1 161 ? 3.204 7.218 15.722 1.00 90.06 161 PHE A O 1
ATOM 1306 N N . GLY A 1 162 ? 1.054 7.513 15.158 1.00 89.06 162 GLY A N 1
ATOM 1307 C CA . GLY A 1 162 ? 1.342 8.180 13.890 1.00 89.06 162 GLY A CA 1
ATOM 1308 C C . GLY A 1 162 ? 2.198 9.438 14.032 1.00 89.06 162 GLY A C 1
ATOM 1309 O O . GLY A 1 162 ? 3.140 9.648 13.263 1.00 89.06 162 GLY A O 1
ATOM 1310 N N . PHE A 1 163 ? 1.914 10.259 15.043 1.00 89.50 163 PHE A N 1
ATOM 1311 C CA . PHE A 1 163 ? 2.684 11.470 15.320 1.00 89.50 163 PHE A CA 1
ATOM 1312 C C . PHE A 1 163 ? 4.117 11.151 15.760 1.00 89.50 163 PHE A C 1
ATOM 1314 O O . PHE A 1 163 ? 5.067 11.731 15.230 1.00 89.50 163 PHE A O 1
ATOM 1321 N N . VAL A 1 164 ? 4.287 10.190 16.673 1.00 92.06 164 VAL A N 1
ATOM 1322 C CA . VAL A 1 164 ? 5.605 9.725 17.129 1.00 92.06 164 VAL A CA 1
ATOM 1323 C C . VAL A 1 164 ? 6.407 9.155 15.960 1.00 92.06 164 VAL A C 1
ATOM 1325 O O . VAL A 1 164 ? 7.569 9.520 15.784 1.00 92.06 164 VAL A O 1
ATOM 1328 N N . CYS A 1 165 ? 5.790 8.324 15.117 1.00 88.81 165 CYS A N 1
ATOM 1329 C CA . CYS A 1 165 ? 6.452 7.742 13.953 1.00 88.81 165 CYS A CA 1
ATOM 1330 C C . CYS A 1 165 ? 6.885 8.803 12.937 1.00 88.81 165 CYS A C 1
ATOM 1332 O O . CYS A 1 165 ? 8.017 8.764 12.454 1.00 88.81 165 CYS A O 1
ATOM 1334 N N . THR A 1 166 ? 6.025 9.785 12.665 1.00 87.00 166 THR A N 1
ATOM 1335 C CA . THR A 1 166 ? 6.339 10.897 11.757 1.00 87.00 166 THR A CA 1
ATOM 1336 C C . THR A 1 166 ? 7.498 11.732 12.299 1.00 87.00 166 THR A C 1
ATOM 1338 O O . THR A 1 166 ? 8.421 12.059 11.562 1.00 87.00 166 THR A O 1
ATOM 1341 N N . LYS A 1 167 ? 7.501 12.053 13.597 1.00 87.81 167 LYS A N 1
ATOM 1342 C CA . LYS A 1 167 ? 8.564 12.865 14.207 1.00 87.81 167 LYS A CA 1
ATOM 1343 C C . LYS A 1 167 ? 9.898 12.130 14.304 1.00 87.81 167 LYS A C 1
ATOM 1345 O O . LYS A 1 167 ? 10.934 12.759 14.118 1.00 87.81 167 LYS A O 1
ATOM 1350 N N . LYS A 1 168 ? 9.877 10.828 14.592 1.00 88.19 168 LYS A N 1
ATOM 1351 C CA . LYS A 1 168 ? 11.090 10.037 14.829 1.00 88.19 168 LYS A CA 1
ATOM 1352 C C . LYS A 1 168 ? 11.713 9.486 13.546 1.00 88.19 168 LYS A C 1
ATOM 1354 O O . LYS A 1 168 ? 12.926 9.547 13.402 1.00 88.19 168 LYS A O 1
ATOM 1359 N N . PHE A 1 169 ? 10.911 8.944 12.628 1.00 86.38 169 PHE A N 1
ATOM 1360 C CA . PHE A 1 169 ? 11.434 8.170 11.495 1.00 86.38 169 PHE A CA 1
ATOM 1361 C C . PHE A 1 169 ? 11.459 8.935 10.171 1.00 86.38 169 PHE A C 1
ATOM 1363 O O . PHE A 1 169 ? 12.345 8.685 9.362 1.00 86.38 169 PHE A O 1
ATOM 1370 N N . TYR A 1 170 ? 10.534 9.866 9.914 1.00 85.19 170 TYR A N 1
ATOM 1371 C CA . TYR A 1 170 ? 10.474 10.529 8.599 1.00 85.19 170 TYR A CA 1
ATOM 1372 C C . TYR A 1 170 ? 11.687 11.407 8.275 1.00 85.19 170 TYR A C 1
ATOM 1374 O O . TYR A 1 170 ? 12.107 11.369 7.116 1.00 85.19 170 TYR A O 1
ATOM 1382 N N . PRO A 1 171 ? 12.310 12.120 9.239 1.00 84.94 171 PRO A N 1
ATOM 1383 C CA . PRO A 1 171 ? 13.518 12.892 8.954 1.00 84.94 171 PRO A CA 1
ATOM 1384 C C . PRO A 1 171 ? 14.649 12.046 8.353 1.00 84.94 171 PRO A C 1
ATOM 1386 O O . PRO A 1 171 ? 15.363 12.521 7.474 1.00 84.94 171 PRO A O 1
ATOM 1389 N N . ALA A 1 172 ? 14.760 10.775 8.757 1.00 83.62 172 ALA A N 1
ATOM 1390 C CA . ALA A 1 172 ? 15.782 9.856 8.256 1.00 83.62 172 ALA A CA 1
ATOM 1391 C C . ALA A 1 172 ? 15.574 9.437 6.787 1.00 83.62 172 ALA A C 1
ATOM 1393 O O . ALA A 1 172 ? 16.531 9.065 6.114 1.00 83.62 172 ALA A O 1
ATOM 1394 N N . PHE A 1 173 ? 14.340 9.490 6.270 1.00 82.50 173 PHE A N 1
ATOM 1395 C CA . PHE A 1 173 ? 14.043 9.168 4.865 1.00 82.50 173 PHE A CA 1
ATOM 1396 C C . PHE A 1 173 ? 14.202 10.371 3.930 1.00 82.50 173 PHE A C 1
ATOM 1398 O O . PHE A 1 173 ? 14.410 10.202 2.726 1.00 82.50 173 PHE A O 1
ATOM 1405 N N . GLU A 1 174 ? 14.077 11.584 4.462 1.00 82.06 174 GLU A N 1
ATOM 1406 C CA . GLU A 1 174 ? 14.204 12.813 3.683 1.00 82.06 174 GLU A CA 1
ATOM 1407 C C . GLU A 1 174 ? 15.678 13.207 3.510 1.00 82.06 174 GLU A C 1
ATOM 1409 O O . GLU A 1 174 ? 16.113 13.496 2.388 1.00 82.06 174 GLU A O 1
ATOM 1414 N N . TRP A 1 175 ? 16.462 13.108 4.590 1.00 80.00 175 TRP A N 1
ATOM 1415 C CA . TRP A 1 175 ? 17.853 13.553 4.643 1.00 80.00 175 TRP A CA 1
ATOM 1416 C C . TRP A 1 175 ? 18.799 12.388 4.969 1.00 80.00 175 TRP A C 1
ATOM 1418 O O . TRP A 1 175 ? 18.652 11.762 6.020 1.00 80.00 175 TRP A O 1
ATOM 1428 N N . PRO A 1 176 ? 19.797 12.089 4.114 1.00 79.94 176 PRO A N 1
ATOM 1429 C CA . PRO A 1 176 ? 20.833 11.129 4.473 1.00 79.94 176 PRO A CA 1
ATOM 1430 C C . PRO A 1 176 ? 21.675 11.678 5.631 1.00 79.94 176 PRO A C 1
ATOM 1432 O O . PRO A 1 176 ? 21.975 12.873 5.682 1.00 79.94 176 PRO A O 1
ATOM 1435 N N . THR A 1 177 ? 22.090 10.809 6.551 1.00 82.81 177 THR A N 1
ATOM 1436 C CA . THR A 1 177 ? 22.921 11.219 7.688 1.00 82.81 177 THR A CA 1
ATOM 1437 C C . THR A 1 177 ? 24.302 11.684 7.218 1.00 82.81 177 THR A C 1
ATOM 1439 O O . THR A 1 177 ? 24.899 11.140 6.277 1.00 82.81 177 THR A O 1
ATOM 1442 N N . LEU A 1 178 ? 24.828 12.723 7.875 1.00 84.38 178 LEU A N 1
ATOM 1443 C CA . LEU A 1 178 ? 26.140 13.284 7.540 1.00 84.38 178 LEU A CA 1
ATOM 1444 C C . LEU A 1 178 ? 27.262 12.272 7.773 1.00 84.38 178 LEU A C 1
ATOM 1446 O O . LEU A 1 178 ? 28.197 12.229 6.985 1.00 84.38 178 LEU A O 1
ATOM 1450 N N . GLU A 1 179 ? 27.140 11.419 8.786 1.00 84.38 179 GLU A N 1
ATOM 1451 C CA . GLU A 1 179 ? 28.105 10.359 9.088 1.00 84.38 179 GLU A CA 1
ATOM 1452 C C . GLU A 1 179 ? 28.224 9.330 7.953 1.00 84.38 179 GLU A C 1
ATOM 1454 O O . GLU A 1 179 ? 29.327 9.035 7.486 1.00 84.38 179 GLU A O 1
ATOM 1459 N N . VAL A 1 180 ? 27.092 8.843 7.431 1.00 84.81 180 VAL A N 1
ATOM 1460 C CA . VAL A 1 180 ? 27.071 7.924 6.279 1.00 84.81 180 VAL A CA 1
ATOM 1461 C C . VAL A 1 180 ? 27.612 8.616 5.029 1.00 84.81 180 VAL A C 1
ATOM 1463 O O . VAL A 1 180 ? 28.318 8.011 4.224 1.00 84.81 180 VAL A O 1
ATOM 1466 N N . THR A 1 181 ? 27.323 9.906 4.861 1.00 81.00 181 THR A N 1
ATOM 1467 C CA . THR A 1 181 ? 27.831 10.678 3.720 1.00 81.00 181 THR A CA 1
ATOM 1468 C C . THR A 1 181 ? 29.344 10.907 3.824 1.00 81.00 181 THR A C 1
ATOM 1470 O O . THR A 1 181 ? 30.060 10.741 2.836 1.00 81.00 181 THR A O 1
ATOM 1473 N N . TYR A 1 182 ? 29.843 11.228 5.019 1.00 86.06 182 TYR A N 1
ATOM 1474 C CA . TYR A 1 182 ? 31.254 11.462 5.314 1.00 86.06 182 TYR A CA 1
ATOM 1475 C C . TYR A 1 182 ? 32.087 10.188 5.155 1.00 86.06 182 TYR A C 1
ATOM 1477 O O . TYR A 1 182 ? 33.099 10.209 4.456 1.00 86.06 182 TYR A O 1
ATOM 1485 N N . SER A 1 183 ? 31.639 9.059 5.711 1.00 85.62 183 SER A N 1
ATOM 1486 C CA . SER A 1 183 ? 32.321 7.766 5.554 1.00 85.62 183 SER A CA 1
ATOM 1487 C C . SER A 1 183 ? 32.385 7.335 4.086 1.00 85.62 183 SER A C 1
ATOM 1489 O O . SER A 1 183 ? 33.449 6.961 3.588 1.00 85.62 183 SER A O 1
ATOM 1491 N N . LYS A 1 184 ? 31.283 7.493 3.340 1.00 82.69 184 LYS A N 1
ATOM 1492 C CA . LYS A 1 184 ? 31.233 7.210 1.898 1.00 82.69 184 LYS A CA 1
ATOM 1493 C C . LYS A 1 184 ? 32.171 8.121 1.100 1.00 82.69 184 LYS A C 1
ATOM 1495 O O . LYS A 1 184 ? 32.786 7.668 0.134 1.00 82.69 184 LYS A O 1
ATOM 1500 N N . PHE A 1 185 ? 32.315 9.385 1.503 1.00 85.19 185 PHE A N 1
ATOM 1501 C CA . PHE A 1 185 ? 33.259 10.325 0.897 1.00 85.19 185 PHE A CA 1
ATOM 1502 C C . PHE A 1 185 ? 34.721 9.969 1.208 1.00 85.19 185 PHE A C 1
ATOM 1504 O O . PHE A 1 185 ? 35.557 9.973 0.300 1.00 85.19 185 PHE A O 1
ATOM 1511 N N . HIS A 1 186 ? 35.029 9.605 2.455 1.00 81.56 186 HIS A N 1
ATOM 1512 C CA . HIS A 1 186 ? 36.367 9.199 2.884 1.00 81.56 186 HIS A CA 1
ATOM 1513 C C . HIS A 1 186 ? 36.840 7.948 2.128 1.00 81.56 186 HIS A C 1
ATOM 1515 O O . HIS A 1 186 ? 37.880 7.981 1.471 1.00 81.56 186 HIS A O 1
ATOM 1521 N N . ILE A 1 187 ? 36.012 6.898 2.081 1.00 80.56 187 ILE A N 1
ATOM 1522 C CA . ILE A 1 187 ? 36.294 5.665 1.324 1.00 80.56 187 ILE A CA 1
ATOM 1523 C C . ILE A 1 187 ? 36.520 5.969 -0.163 1.00 80.56 187 ILE A C 1
ATOM 1525 O O . ILE A 1 187 ? 37.471 5.475 -0.772 1.00 80.56 187 ILE A O 1
ATOM 1529 N N . LYS A 1 188 ? 35.681 6.820 -0.769 1.00 83.00 188 LYS A N 1
ATOM 1530 C CA . LYS A 1 188 ? 35.832 7.199 -2.183 1.00 83.00 188 LYS A CA 1
ATOM 1531 C C . LYS A 1 188 ? 37.158 7.916 -2.447 1.00 83.00 188 LYS A C 1
ATOM 1533 O O . LYS A 1 188 ? 37.741 7.747 -3.519 1.00 83.00 188 LYS A O 1
ATOM 1538 N N . THR A 1 189 ? 37.632 8.700 -1.483 1.00 78.25 189 THR A N 1
ATOM 1539 C CA . THR A 1 189 ? 38.895 9.438 -1.575 1.00 78.25 189 THR A CA 1
ATOM 1540 C C . THR A 1 189 ? 40.092 8.492 -1.484 1.00 78.25 189 THR A C 1
ATOM 1542 O O . THR A 1 189 ? 40.968 8.552 -2.346 1.00 78.25 189 THR A O 1
ATOM 1545 N N . GLU A 1 190 ? 40.084 7.546 -0.543 1.00 78.12 190 GLU A N 1
ATOM 1546 C CA . GLU A 1 190 ? 41.117 6.505 -0.408 1.00 78.12 190 GLU A CA 1
ATOM 1547 C C . GLU A 1 190 ? 41.226 5.620 -1.665 1.00 78.12 190 GLU A C 1
ATOM 1549 O O . GLU A 1 190 ? 42.320 5.362 -2.181 1.00 78.12 190 GLU A O 1
ATOM 1554 N N . ILE A 1 191 ? 40.089 5.217 -2.243 1.00 75.44 191 ILE A N 1
ATOM 1555 C CA . ILE A 1 191 ? 40.055 4.440 -3.494 1.00 75.44 191 ILE A CA 1
ATOM 1556 C C . ILE A 1 191 ? 40.602 5.262 -4.670 1.00 75.44 191 ILE A C 1
ATOM 1558 O O . ILE A 1 191 ? 41.378 4.766 -5.488 1.00 75.44 191 ILE A O 1
ATOM 1562 N N . LYS A 1 192 ? 40.237 6.545 -4.769 1.00 75.81 192 LYS A N 1
ATOM 1563 C CA . LYS A 1 192 ? 40.758 7.415 -5.831 1.00 75.81 192 LYS A CA 1
ATOM 1564 C C . LYS A 1 192 ? 42.275 7.584 -5.704 1.00 75.81 192 LYS A C 1
ATOM 1566 O O . LYS A 1 192 ? 42.984 7.526 -6.707 1.00 75.81 192 LYS A O 1
ATOM 1571 N N . GLN A 1 193 ? 42.772 7.738 -4.479 1.00 74.12 193 GLN A N 1
ATOM 1572 C CA . GLN A 1 193 ? 44.195 7.900 -4.205 1.00 74.12 193 GLN A CA 1
ATOM 1573 C C . GLN A 1 193 ? 44.990 6.622 -4.506 1.00 74.12 193 GLN A C 1
ATOM 1575 O O . GLN A 1 193 ? 46.081 6.698 -5.071 1.00 74.12 193 GLN A O 1
ATOM 1580 N N . SER A 1 194 ? 44.447 5.448 -4.175 1.00 68.00 194 SER A N 1
ATOM 1581 C CA . SER A 1 194 ? 45.068 4.159 -4.505 1.00 68.00 194 SER A CA 1
ATOM 1582 C C . SER A 1 194 ? 45.092 3.893 -6.013 1.00 68.00 194 SER A C 1
ATOM 1584 O O . SER A 1 194 ? 46.144 3.512 -6.526 1.00 68.00 194 SER A O 1
ATOM 1586 N N . MET A 1 195 ? 44.020 4.203 -6.755 1.00 67.56 195 MET A N 1
ATOM 1587 C CA . MET A 1 195 ? 44.037 4.136 -8.225 1.00 67.56 195 MET A CA 1
ATOM 1588 C C . MET A 1 195 ? 45.117 5.039 -8.833 1.00 67.56 195 MET A C 1
ATOM 1590 O O . MET A 1 195 ? 45.892 4.580 -9.669 1.00 67.56 195 MET A O 1
ATOM 1594 N N . ILE A 1 196 ? 45.236 6.292 -8.377 1.00 71.62 196 ILE A N 1
ATOM 1595 C CA . ILE A 1 196 ? 46.262 7.225 -8.877 1.00 71.62 196 ILE A CA 1
ATOM 1596 C C . ILE A 1 196 ? 47.679 6.688 -8.621 1.00 71.62 196 ILE A C 1
ATOM 1598 O O . ILE A 1 196 ? 48.534 6.799 -9.501 1.00 71.62 196 ILE A O 1
ATOM 1602 N N . ARG A 1 197 ? 47.937 6.066 -7.459 1.00 60.91 197 ARG A N 1
ATOM 1603 C CA . ARG A 1 197 ? 49.235 5.428 -7.160 1.00 60.91 197 ARG A CA 1
ATOM 1604 C C . ARG A 1 197 ? 49.544 4.250 -8.089 1.00 60.91 197 ARG A C 1
ATOM 1606 O O . ARG A 1 197 ? 50.698 4.068 -8.470 1.00 60.91 197 ARG A O 1
ATOM 1613 N N . VAL A 1 198 ? 48.542 3.453 -8.463 1.00 65.31 198 VAL A N 1
ATOM 1614 C CA . VAL A 1 198 ? 48.721 2.344 -9.417 1.00 65.31 198 VAL A CA 1
ATOM 1615 C C . VAL A 1 198 ? 49.020 2.884 -10.818 1.00 65.31 198 VAL A C 1
ATOM 1617 O O . VAL A 1 198 ? 49.981 2.451 -11.456 1.00 65.31 198 VAL A O 1
ATOM 1620 N N . THR A 1 199 ? 48.272 3.891 -11.274 1.00 56.94 199 THR A N 1
ATOM 1621 C CA . THR A 1 199 ? 48.484 4.508 -12.592 1.00 56.94 199 THR A CA 1
ATOM 1622 C C . THR A 1 199 ? 49.829 5.244 -12.688 1.00 56.94 199 THR A C 1
ATOM 1624 O O . THR A 1 199 ? 50.461 5.230 -13.744 1.00 56.94 199 THR A O 1
ATOM 1627 N N . SER A 1 200 ? 50.324 5.852 -11.602 1.00 53.78 200 SER A N 1
ATOM 1628 C CA . SER A 1 200 ? 51.636 6.518 -11.594 1.00 53.78 200 SER A CA 1
ATOM 1629 C C . SER A 1 200 ? 52.812 5.533 -11.589 1.00 53.78 200 SER A C 1
ATOM 1631 O O . SER A 1 200 ? 53.811 5.794 -12.261 1.00 53.78 200 SER A O 1
ATOM 1633 N N . LYS A 1 201 ? 52.682 4.368 -10.934 1.00 51.94 201 LYS A N 1
ATOM 1634 C CA . LYS A 1 201 ? 53.675 3.277 -10.999 1.00 51.94 201 LYS A CA 1
ATOM 1635 C C . LYS A 1 201 ? 53.820 2.699 -12.409 1.00 51.94 201 LYS A C 1
ATOM 1637 O O . LYS A 1 201 ? 54.938 2.423 -12.834 1.00 51.94 201 LYS A O 1
ATOM 1642 N N . GLN A 1 202 ? 52.723 2.578 -13.159 1.00 51.66 202 GLN A N 1
ATOM 1643 C CA . GLN A 1 202 ? 52.775 2.136 -14.559 1.00 51.66 202 GLN A CA 1
ATOM 1644 C C . GLN A 1 202 ? 53.527 3.118 -15.471 1.00 51.66 202 GLN A C 1
ATOM 1646 O O . GLN A 1 202 ? 54.210 2.692 -16.398 1.00 51.66 202 GLN A O 1
ATOM 1651 N N . LYS A 1 203 ? 53.461 4.428 -15.196 1.00 41.66 203 LYS A N 1
ATOM 1652 C CA . LYS A 1 203 ? 54.104 5.458 -16.031 1.00 41.66 203 LYS A CA 1
ATOM 1653 C C . LYS A 1 203 ? 55.629 5.543 -15.856 1.00 41.66 203 LYS A C 1
ATOM 1655 O O . LYS A 1 203 ? 56.299 6.020 -16.763 1.00 41.66 203 LYS A O 1
ATOM 1660 N N . TYR A 1 204 ? 56.175 5.060 -14.735 1.00 40.59 204 TYR A N 1
ATOM 1661 C CA . TYR A 1 204 ? 57.625 5.030 -14.462 1.00 40.59 204 TYR A CA 1
ATOM 1662 C C . TYR A 1 204 ? 58.309 3.707 -14.870 1.00 40.59 204 TYR A C 1
ATOM 1664 O O . TYR A 1 204 ? 59.530 3.610 -14.822 1.00 40.59 204 TYR A O 1
ATOM 1672 N N . GLY A 1 205 ? 57.534 2.691 -15.276 1.00 39.94 205 GLY A N 1
ATOM 1673 C CA . GLY A 1 205 ? 58.024 1.357 -15.656 1.00 39.94 205 GLY A CA 1
ATOM 1674 C C . GLY A 1 205 ? 58.007 1.058 -17.160 1.00 39.94 205 GLY A C 1
ATOM 1675 O O . GLY A 1 205 ? 58.230 -0.083 -17.556 1.00 39.94 205 GLY A O 1
ATOM 1676 N N . SER A 1 206 ? 57.731 2.046 -18.015 1.00 39.41 206 SER A N 1
ATOM 1677 C CA . SER A 1 206 ? 57.599 1.833 -19.462 1.00 39.41 206 SER A CA 1
ATOM 1678 C C . SER A 1 206 ? 58.945 1.912 -20.193 1.00 39.41 206 SER A C 1
ATOM 1680 O O . SER A 1 206 ? 59.154 2.820 -20.990 1.00 39.41 206 SER A O 1
ATOM 1682 N N . SER A 1 207 ? 59.842 0.955 -19.932 1.00 37.78 207 SER A N 1
ATOM 1683 C CA . SER A 1 207 ? 60.990 0.663 -20.815 1.00 37.78 207 SER A CA 1
ATOM 1684 C C . SER A 1 207 ? 61.317 -0.823 -20.981 1.00 37.78 207 SER A C 1
ATOM 1686 O O . SER A 1 207 ? 62.272 -1.145 -21.680 1.00 37.78 207 SER A O 1
ATOM 1688 N N . VAL A 1 208 ? 60.543 -1.761 -20.427 1.00 33.59 208 VAL A N 1
ATOM 1689 C CA . VAL A 1 208 ? 60.765 -3.187 -20.718 1.00 33.59 208 VAL A CA 1
ATOM 1690 C C . VAL A 1 208 ? 59.426 -3.862 -20.971 1.00 33.59 208 VAL A C 1
ATOM 1692 O O . VAL A 1 208 ? 58.583 -3.956 -20.083 1.00 33.59 208 VAL A O 1
ATOM 1695 N N . GLY A 1 209 ? 59.216 -4.267 -22.223 1.00 39.59 209 GLY A N 1
ATOM 1696 C CA . GLY A 1 209 ? 58.024 -4.987 -22.643 1.00 39.59 209 GLY A CA 1
ATOM 1697 C C . GLY A 1 209 ? 57.981 -6.389 -22.047 1.00 39.59 209 GLY A C 1
ATOM 1698 O O . GLY A 1 209 ? 58.968 -7.105 -22.146 1.00 39.59 209 GLY A O 1
ATOM 1699 N N . VAL A 1 210 ? 56.842 -6.737 -21.440 1.00 34.69 210 VAL A N 1
ATOM 1700 C CA . VAL A 1 210 ? 56.135 -8.040 -21.395 1.00 34.69 210 VAL A CA 1
ATOM 1701 C C . VAL A 1 210 ? 54.862 -7.870 -20.514 1.00 34.69 210 VAL A C 1
ATOM 1703 O O . VAL A 1 210 ? 54.677 -6.801 -19.931 1.00 34.69 210 VAL A O 1
ATOM 1706 N N . PRO A 1 211 ? 53.884 -8.799 -20.552 1.00 33.38 211 PRO A N 1
ATOM 1707 C CA . PRO A 1 211 ? 52.496 -8.551 -20.926 1.00 33.38 211 PRO A CA 1
ATOM 1708 C C . PRO A 1 211 ? 51.603 -8.075 -19.761 1.00 33.38 211 PRO A C 1
ATOM 1710 O O . PRO A 1 211 ? 51.965 -8.116 -18.590 1.00 33.38 211 PRO A O 1
ATOM 1713 N N . PHE A 1 212 ? 50.392 -7.654 -20.128 1.00 35.34 212 PHE A N 1
ATOM 1714 C CA . PHE A 1 212 ? 49.249 -7.307 -19.280 1.00 35.34 212 PHE A CA 1
ATOM 1715 C C . PHE A 1 212 ? 49.065 -8.277 -18.094 1.00 35.34 212 PHE A C 1
ATOM 1717 O O . PHE A 1 212 ? 48.478 -9.351 -18.230 1.00 35.34 212 PHE A O 1
ATOM 1724 N N . LEU A 1 213 ? 49.591 -7.895 -16.927 1.00 30.42 213 LEU A N 1
ATOM 1725 C CA . LEU A 1 213 ? 49.461 -8.651 -15.688 1.00 30.42 213 LEU A CA 1
ATOM 1726 C C . LEU A 1 213 ? 48.110 -8.301 -15.053 1.00 30.42 213 LEU A C 1
ATOM 1728 O O . LEU A 1 213 ? 47.899 -7.179 -14.591 1.00 30.42 213 LEU A O 1
ATOM 1732 N N . TYR A 1 214 ? 47.189 -9.265 -15.085 1.00 29.20 214 TYR A N 1
ATOM 1733 C CA . TYR A 1 214 ? 45.936 -9.255 -14.335 1.00 29.20 214 TYR A CA 1
ATOM 1734 C C . TYR A 1 214 ? 46.221 -8.885 -12.873 1.00 29.20 214 TYR A C 1
ATOM 1736 O O . TYR A 1 214 ? 46.970 -9.579 -12.186 1.00 29.20 214 TYR A O 1
ATOM 1744 N N . ILE A 1 215 ? 45.620 -7.795 -12.394 1.00 32.62 215 ILE A N 1
ATOM 1745 C CA . ILE A 1 215 ? 45.562 -7.517 -10.959 1.00 32.62 215 ILE A CA 1
ATOM 1746 C C . ILE A 1 215 ? 44.716 -8.628 -10.342 1.00 32.62 215 ILE A C 1
ATOM 1748 O O . ILE A 1 215 ? 43.551 -8.805 -10.701 1.00 32.62 215 ILE A O 1
ATOM 1752 N N . SER A 1 216 ? 45.369 -9.402 -9.477 1.00 29.09 216 SER A N 1
ATOM 1753 C CA . SER A 1 216 ? 44.827 -10.566 -8.795 1.00 29.09 216 SER A CA 1
ATOM 1754 C C . SER A 1 216 ? 43.482 -10.249 -8.143 1.00 29.09 216 SER A C 1
ATOM 1756 O O . SER A 1 216 ? 43.362 -9.390 -7.273 1.00 29.09 216 SER A O 1
ATOM 1758 N N . THR A 1 217 ? 42.468 -10.994 -8.566 1.00 34.53 217 THR A N 1
ATOM 1759 C CA . THR A 1 217 ? 41.145 -11.116 -7.951 1.00 34.53 217 THR A CA 1
ATOM 1760 C C . THR A 1 217 ? 41.174 -11.800 -6.578 1.00 34.53 217 THR A C 1
ATOM 1762 O O . THR A 1 217 ? 40.114 -12.131 -6.060 1.00 34.53 217 THR A O 1
ATOM 1765 N N . GLU A 1 218 ? 42.336 -12.027 -5.959 1.00 33.25 218 GLU A N 1
ATOM 1766 C CA . GLU A 1 218 ? 42.419 -12.723 -4.666 1.00 33.25 218 GLU A CA 1
ATOM 1767 C C . GLU A 1 218 ? 42.150 -11.822 -3.449 1.00 33.25 218 GLU A C 1
ATOM 1769 O O . GLU A 1 218 ? 41.655 -12.323 -2.443 1.00 33.25 218 GLU A O 1
ATOM 1774 N N . ASP A 1 219 ? 42.290 -10.495 -3.552 1.00 29.53 219 ASP A N 1
ATOM 1775 C CA . ASP A 1 219 ? 41.955 -9.593 -2.431 1.00 29.53 219 ASP A CA 1
ATOM 1776 C C . ASP A 1 219 ? 40.445 -9.301 -2.301 1.00 29.53 219 ASP A C 1
ATOM 1778 O O . ASP A 1 219 ? 39.982 -8.805 -1.275 1.00 29.53 219 ASP A O 1
ATOM 1782 N N . ILE A 1 220 ? 39.640 -9.650 -3.313 1.00 33.62 220 ILE A N 1
ATOM 1783 C CA . ILE A 1 220 ? 38.167 -9.529 -3.264 1.00 33.62 220 ILE A CA 1
ATOM 1784 C C . ILE A 1 220 ? 37.512 -10.840 -2.785 1.00 33.62 220 ILE A C 1
ATOM 1786 O O . ILE A 1 220 ? 36.391 -10.830 -2.272 1.00 33.62 220 ILE A O 1
ATOM 1790 N N . VAL A 1 221 ? 38.213 -11.975 -2.877 1.00 30.50 221 VAL A N 1
ATOM 1791 C CA . VAL A 1 221 ? 37.655 -13.298 -2.544 1.00 30.50 221 VAL A CA 1
ATOM 1792 C C . VAL A 1 221 ? 37.654 -13.580 -1.035 1.00 30.50 221 VAL A C 1
ATOM 1794 O O . VAL A 1 221 ? 36.777 -14.300 -0.556 1.00 30.50 221 VAL A O 1
ATOM 1797 N N . VAL A 1 222 ? 38.523 -12.944 -0.241 1.00 29.45 222 VAL A N 1
ATOM 1798 C CA . VAL A 1 222 ? 38.570 -13.175 1.221 1.00 29.45 222 VAL A CA 1
ATOM 1799 C C . VAL A 1 222 ? 37.337 -12.620 1.959 1.00 29.45 222 VAL A C 1
ATOM 1801 O O . VAL A 1 222 ? 36.975 -13.132 3.016 1.00 29.45 222 VAL A O 1
ATOM 1804 N N . VAL A 1 223 ? 36.601 -11.664 1.381 1.00 32.72 223 VAL A N 1
ATOM 1805 C CA . VAL A 1 223 ? 35.330 -11.166 1.956 1.00 32.72 223 VAL A CA 1
ATOM 1806 C C . VAL A 1 223 ? 34.110 -11.961 1.459 1.00 32.72 223 VAL A C 1
ATOM 1808 O O . VAL A 1 223 ? 33.048 -11.924 2.076 1.00 32.72 223 VAL A O 1
ATOM 1811 N N . TRP A 1 224 ? 34.254 -12.754 0.394 1.00 27.30 224 TRP A N 1
ATOM 1812 C CA . TRP A 1 224 ? 33.151 -13.515 -0.212 1.00 27.30 224 TRP A CA 1
ATOM 1813 C C . TRP A 1 224 ? 33.049 -14.977 0.246 1.00 27.30 224 TRP A C 1
ATOM 1815 O O . TRP A 1 224 ? 32.093 -15.672 -0.105 1.00 27.30 224 TRP A O 1
ATOM 1825 N N . GLN A 1 225 ? 33.985 -15.446 1.075 1.00 24.97 225 GLN A N 1
ATOM 1826 C CA . GLN A 1 225 ? 34.061 -16.839 1.522 1.00 24.97 225 GLN A CA 1
ATOM 1827 C C . GLN A 1 225 ? 33.550 -17.063 2.956 1.00 24.97 225 GLN A C 1
ATOM 1829 O O . GLN A 1 225 ? 34.080 -17.889 3.697 1.00 24.97 225 GLN A O 1
ATOM 1834 N N . LYS A 1 226 ? 32.492 -16.350 3.367 1.00 31.31 226 LYS A N 1
ATOM 1835 C CA . LYS A 1 226 ? 31.782 -16.649 4.623 1.00 31.31 226 LYS A CA 1
ATOM 1836 C C . LYS A 1 226 ? 30.268 -16.483 4.530 1.00 31.31 226 LYS A C 1
ATOM 1838 O O . LYS A 1 226 ? 29.669 -15.883 5.408 1.00 31.31 226 LYS A O 1
ATOM 1843 N N . SER A 1 227 ? 29.632 -17.034 3.496 1.00 31.28 227 SER A N 1
ATOM 1844 C CA . SER A 1 227 ? 28.242 -17.492 3.650 1.00 31.28 227 SER A CA 1
ATOM 1845 C C . SER A 1 227 ? 27.784 -18.358 2.478 1.00 31.28 227 SER A C 1
ATOM 1847 O O . SER A 1 227 ? 27.347 -17.849 1.446 1.00 31.28 227 SER A O 1
ATOM 1849 N N . ARG A 1 228 ? 27.876 -19.687 2.621 1.00 34.59 228 ARG A N 1
ATOM 1850 C CA . ARG A 1 228 ? 26.964 -20.601 1.915 1.00 34.59 228 ARG A CA 1
ATOM 1851 C C . ARG A 1 228 ? 26.955 -22.011 2.507 1.00 34.59 228 ARG A C 1
ATOM 1853 O O . ARG A 1 228 ? 27.595 -22.912 1.985 1.00 34.59 228 ARG A O 1
ATOM 1860 N N . VAL A 1 229 ? 26.181 -22.202 3.571 1.00 31.47 229 VAL A N 1
ATOM 1861 C CA . VAL A 1 229 ? 25.644 -23.497 4.038 1.00 31.47 229 VAL A CA 1
ATOM 1862 C C . VAL A 1 229 ? 24.352 -23.078 4.765 1.00 31.47 229 VAL A C 1
ATOM 1864 O O . VAL A 1 229 ? 24.446 -22.326 5.718 1.00 31.47 229 VAL A O 1
ATOM 1867 N N . VAL A 1 230 ? 23.109 -23.314 4.339 1.00 32.44 230 VAL A N 1
ATOM 1868 C CA . VAL A 1 230 ? 22.454 -24.490 3.759 1.00 32.44 230 VAL A CA 1
ATOM 1869 C C . VAL A 1 230 ? 21.231 -24.015 2.961 1.00 32.44 230 VAL A C 1
ATOM 1871 O O . VAL A 1 230 ? 20.409 -23.262 3.474 1.00 32.44 230 VAL A O 1
ATOM 1874 N N . SER A 1 231 ? 21.056 -24.514 1.738 1.00 30.94 231 SER A N 1
ATOM 1875 C CA . SER A 1 231 ? 19.748 -24.599 1.086 1.00 30.94 231 SER A CA 1
ATOM 1876 C C . SER A 1 231 ? 19.252 -26.044 1.166 1.00 30.94 231 SER A C 1
ATOM 1878 O O . SER A 1 231 ? 19.841 -26.942 0.574 1.00 30.94 231 SER A O 1
ATOM 1880 N N . LYS A 1 232 ? 18.199 -26.256 1.957 1.00 29.23 232 LYS A N 1
ATOM 1881 C CA . LYS A 1 232 ? 17.264 -27.398 2.046 1.00 29.23 232 LYS A CA 1
ATOM 1882 C C . LYS A 1 232 ? 16.301 -26.977 3.165 1.00 29.23 232 LYS A C 1
ATOM 1884 O O . LYS A 1 232 ? 16.770 -26.529 4.196 1.00 29.23 232 LYS A O 1
ATOM 1889 N N . LEU A 1 233 ? 14.985 -27.049 3.094 1.00 27.59 233 LEU A N 1
ATOM 1890 C CA . LEU A 1 233 ? 14.012 -27.614 2.176 1.00 27.59 233 LEU A CA 1
ATOM 1891 C C . LEU A 1 233 ? 12.664 -26.992 2.629 1.00 27.59 233 LEU A C 1
ATOM 1893 O O . LEU A 1 233 ? 12.529 -26.621 3.790 1.00 27.59 233 LEU A O 1
ATOM 1897 N N . PHE A 1 234 ? 11.691 -26.873 1.730 1.00 36.75 234 PHE A N 1
ATOM 1898 C CA . PHE A 1 234 ? 10.304 -26.443 1.984 1.00 36.75 234 PHE A CA 1
ATOM 1899 C C . PHE A 1 234 ? 9.729 -26.800 3.380 1.00 36.75 234 PHE A C 1
ATOM 1901 O O . PHE A 1 234 ? 9.597 -27.984 3.675 1.00 36.75 234 PHE A O 1
ATOM 1908 N N . SER A 1 235 ? 9.284 -25.807 4.168 1.00 26.11 235 SER A N 1
ATOM 1909 C CA . SER A 1 235 ? 8.131 -25.916 5.088 1.00 26.11 235 SER A CA 1
ATOM 1910 C C . SER A 1 235 ? 7.755 -24.547 5.696 1.00 26.11 235 SER A C 1
ATOM 1912 O O . SER A 1 235 ? 8.599 -23.888 6.281 1.00 26.11 235 SER A O 1
ATOM 1914 N N . TRP A 1 236 ? 6.492 -24.142 5.517 1.00 29.00 236 TRP A N 1
ATOM 1915 C CA . TRP A 1 236 ? 5.648 -23.320 6.409 1.00 29.00 236 TRP A CA 1
ATOM 1916 C C . TRP A 1 236 ? 6.190 -22.054 7.134 1.00 29.00 236 TRP A C 1
ATOM 1918 O O . TRP A 1 236 ? 6.897 -22.132 8.122 1.00 29.00 236 TRP A O 1
ATOM 1928 N N . ILE A 1 237 ? 5.696 -20.896 6.666 1.00 37.91 237 ILE A N 1
ATOM 1929 C CA . ILE A 1 237 ? 5.059 -19.749 7.369 1.00 37.91 237 ILE A CA 1
ATOM 1930 C C . ILE A 1 237 ? 5.534 -19.233 8.762 1.00 37.91 237 ILE A C 1
ATOM 1932 O O . ILE A 1 237 ? 5.496 -19.931 9.763 1.00 37.91 237 ILE A O 1
ATOM 1936 N N . HIS A 1 238 ? 5.716 -17.898 8.783 1.00 52.91 238 HIS A N 1
ATOM 1937 C CA . HIS A 1 238 ? 5.674 -16.902 9.876 1.00 52.91 238 HIS A CA 1
ATOM 1938 C C . HIS A 1 238 ? 6.808 -16.798 10.922 1.00 52.91 238 HIS A C 1
ATOM 1940 O O . HIS A 1 238 ? 7.235 -17.763 11.532 1.00 52.91 238 HIS A O 1
ATOM 1946 N N . LEU A 1 239 ? 7.133 -15.526 11.211 1.00 39.31 239 LEU A N 1
ATOM 1947 C CA . LEU A 1 239 ? 7.868 -14.952 12.355 1.00 39.31 239 LEU A CA 1
ATOM 1948 C C . LEU A 1 239 ? 9.393 -14.785 12.236 1.00 39.31 239 LEU A C 1
ATOM 1950 O O . LEU A 1 239 ? 9.880 -13.705 12.573 1.00 39.31 239 LEU A O 1
ATOM 1954 N N . ASP A 1 240 ? 10.130 -15.746 11.687 1.00 36.50 240 ASP A N 1
ATOM 1955 C CA . ASP A 1 240 ? 11.604 -15.681 11.723 1.00 36.50 240 ASP A CA 1
ATOM 1956 C C . ASP A 1 240 ? 12.222 -14.676 10.739 1.00 36.50 240 ASP A C 1
ATOM 1958 O O . ASP A 1 240 ? 13.251 -14.080 11.044 1.00 36.50 240 ASP A O 1
ATOM 1962 N N . ASP A 1 241 ? 11.569 -14.387 9.609 1.00 42.72 241 ASP A N 1
ATOM 1963 C CA . ASP A 1 241 ? 12.035 -13.341 8.681 1.00 42.72 241 ASP A CA 1
ATOM 1964 C C . ASP A 1 241 ? 11.891 -11.933 9.277 1.00 42.72 241 ASP A C 1
ATOM 1966 O O . ASP A 1 241 ? 12.706 -11.067 8.993 1.00 42.72 241 ASP A O 1
ATOM 1970 N N . ILE A 1 242 ? 10.893 -11.688 10.138 1.00 43.00 242 ILE A N 1
ATOM 1971 C CA . ILE A 1 242 ? 10.720 -10.385 10.807 1.00 43.00 242 ILE A CA 1
ATOM 1972 C C . ILE A 1 242 ? 11.735 -10.239 11.939 1.00 43.00 242 ILE A C 1
ATOM 1974 O O . ILE A 1 242 ? 12.310 -9.167 12.104 1.00 43.00 242 ILE A O 1
ATOM 1978 N N . VAL A 1 243 ? 11.989 -11.313 12.693 1.00 46.62 243 VAL A N 1
ATOM 1979 C CA . VAL A 1 243 ? 13.020 -11.323 13.735 1.00 46.62 243 VAL A CA 1
ATOM 1980 C C . VAL A 1 243 ? 14.398 -11.157 13.105 1.00 46.62 243 VAL A C 1
ATOM 1982 O O . VAL A 1 243 ? 15.150 -10.323 13.584 1.00 46.62 243 VAL A O 1
ATOM 1985 N N . ASN A 1 244 ? 14.697 -11.824 11.989 1.00 44.28 244 ASN A N 1
ATOM 1986 C CA . ASN A 1 244 ? 15.955 -11.637 11.266 1.00 44.28 244 ASN A CA 1
ATOM 1987 C C . ASN A 1 244 ? 16.072 -10.254 10.621 1.00 44.28 244 ASN A C 1
ATOM 1989 O O . ASN A 1 244 ? 17.157 -9.694 10.665 1.00 44.28 244 ASN A O 1
ATOM 1993 N N . LEU A 1 245 ? 14.987 -9.644 10.127 1.00 47.56 245 LEU A N 1
ATOM 1994 C CA . LEU A 1 245 ? 15.030 -8.259 9.637 1.00 47.56 245 LEU A CA 1
ATOM 1995 C C . LEU A 1 245 ? 15.262 -7.250 10.776 1.00 47.56 245 LEU A C 1
ATOM 1997 O O . LEU A 1 245 ? 15.938 -6.243 10.584 1.00 47.56 245 LEU A O 1
ATOM 2001 N N . ILE A 1 246 ? 14.705 -7.512 11.965 1.00 42.78 246 ILE A N 1
ATOM 2002 C CA . ILE A 1 246 ? 14.917 -6.704 13.177 1.00 42.78 246 ILE A CA 1
ATOM 2003 C C . ILE A 1 246 ? 16.328 -6.935 13.740 1.00 42.78 246 ILE A C 1
ATOM 2005 O O . ILE A 1 246 ? 16.975 -5.979 14.158 1.00 42.78 246 ILE A O 1
ATOM 2009 N N . TYR A 1 247 ? 16.836 -8.168 13.702 1.00 43.38 247 TYR A N 1
ATOM 2010 C CA . TYR A 1 247 ? 18.198 -8.521 14.105 1.00 43.38 247 TYR A CA 1
ATOM 2011 C C . TYR A 1 247 ? 19.248 -7.984 13.123 1.00 43.38 247 TYR A C 1
ATOM 2013 O O . TYR A 1 247 ? 20.256 -7.458 13.577 1.00 43.38 247 TYR A O 1
ATOM 2021 N N . GLU A 1 248 ? 19.015 -8.021 11.807 1.00 47.16 248 GLU A N 1
ATOM 2022 C CA . GLU A 1 248 ? 19.878 -7.388 10.794 1.00 47.16 248 GLU A CA 1
ATOM 2023 C C . GLU A 1 248 ? 19.821 -5.861 10.877 1.00 47.16 248 GLU A C 1
ATOM 2025 O O . GLU A 1 248 ? 20.845 -5.204 10.697 1.00 47.16 248 GLU A O 1
ATOM 2030 N N . ALA A 1 249 ? 18.667 -5.279 11.224 1.00 45.09 249 ALA A N 1
ATOM 2031 C CA . ALA A 1 249 ? 18.573 -3.857 11.544 1.00 45.09 249 ALA A CA 1
ATOM 2032 C C . ALA A 1 249 ? 19.310 -3.494 12.848 1.00 45.09 249 ALA A C 1
ATOM 2034 O O . ALA A 1 249 ? 19.805 -2.379 12.956 1.00 45.09 249 ALA A O 1
ATOM 2035 N N . LEU A 1 250 ? 19.426 -4.412 13.815 1.00 45.62 250 LEU A N 1
ATOM 2036 C CA . LEU A 1 250 ? 20.180 -4.218 15.065 1.00 45.62 250 LEU A CA 1
ATOM 2037 C C . LEU A 1 250 ? 21.690 -4.497 14.930 1.00 45.62 250 LEU A C 1
ATOM 2039 O O . LEU A 1 250 ? 22.468 -3.945 15.700 1.00 45.62 250 LEU A O 1
ATOM 2043 N N . ILE A 1 251 ? 22.110 -5.321 13.964 1.00 44.66 251 ILE A N 1
ATOM 2044 C CA . ILE A 1 251 ? 23.517 -5.692 13.692 1.00 44.66 251 ILE A CA 1
ATOM 2045 C C . ILE A 1 251 ? 24.181 -4.792 12.640 1.00 44.66 251 ILE A C 1
ATOM 2047 O O . ILE A 1 251 ? 25.395 -4.852 12.442 1.00 44.66 251 ILE A O 1
ATOM 2051 N N . ASN A 1 252 ? 23.419 -3.929 11.966 1.00 42.47 252 ASN A N 1
ATOM 2052 C CA . ASN A 1 252 ? 23.978 -2.988 11.005 1.00 42.47 252 ASN A CA 1
ATOM 2053 C C . ASN A 1 252 ? 24.932 -2.008 11.735 1.00 42.47 252 ASN A C 1
ATOM 2055 O O . ASN A 1 252 ? 24.479 -1.272 12.615 1.00 42.47 252 ASN A O 1
ATOM 2059 N N . PRO A 1 253 ? 26.229 -1.934 11.376 1.00 47.62 253 PRO A N 1
ATOM 2060 C CA . PRO A 1 253 ? 27.246 -1.141 12.087 1.00 47.62 253 PRO A CA 1
ATOM 2061 C C . PRO A 1 253 ? 27.045 0.385 12.005 1.00 47.62 253 PRO A C 1
ATOM 2063 O O . PRO A 1 253 ? 27.896 1.152 12.443 1.00 47.62 253 PRO A O 1
ATOM 2066 N N . SER A 1 254 ? 25.915 0.848 11.463 1.00 47.25 254 SER A N 1
ATOM 2067 C CA . SER A 1 254 ? 25.551 2.262 11.359 1.00 47.25 254 SER A CA 1
ATOM 2068 C C . SER A 1 254 ? 25.064 2.885 12.681 1.00 47.25 254 SER A C 1
ATOM 2070 O O . SER A 1 254 ? 24.760 4.075 12.678 1.00 47.25 254 SER A O 1
ATOM 2072 N N . TYR A 1 255 ? 24.956 2.121 13.778 1.00 44.66 255 TYR A N 1
ATOM 2073 C CA . TYR A 1 255 ? 24.405 2.593 15.065 1.00 44.66 255 TYR A CA 1
ATOM 2074 C C . TYR A 1 255 ? 25.347 2.410 16.270 1.00 44.66 255 TYR A C 1
ATOM 2076 O O . TYR A 1 255 ? 25.007 2.824 17.378 1.00 44.66 255 TYR A O 1
ATOM 2084 N N . GLU A 1 256 ? 26.539 1.826 16.088 1.00 42.50 256 GLU A N 1
ATOM 2085 C CA . GLU A 1 256 ? 27.498 1.645 17.194 1.00 42.50 256 GLU A CA 1
ATOM 2086 C C . GLU A 1 256 ? 28.103 2.970 17.698 1.00 42.50 256 GLU A C 1
ATOM 2088 O O . GLU A 1 256 ? 28.557 3.046 18.840 1.00 42.50 256 GLU A O 1
ATOM 2093 N N . GLY A 1 257 ? 28.047 4.040 16.897 1.00 45.72 257 GLY A N 1
ATOM 2094 C CA . GLY A 1 257 ? 28.550 5.363 17.280 1.00 45.72 257 GLY A CA 1
ATOM 2095 C C . GLY A 1 257 ? 27.721 6.084 18.354 1.00 45.72 257 GLY A C 1
ATOM 2096 O O . GLY A 1 257 ? 28.274 6.884 19.106 1.00 45.72 257 GLY A O 1
ATOM 2097 N N . GLU A 1 258 ? 26.420 5.788 18.479 1.00 45.16 258 GLU A N 1
ATOM 2098 C CA . GLU A 1 258 ? 25.516 6.479 19.421 1.00 45.16 258 GLU A CA 1
ATOM 2099 C C . GLU A 1 258 ? 25.315 5.745 20.759 1.00 45.16 258 GLU A C 1
ATOM 2101 O O . GLU A 1 258 ? 24.847 6.347 21.724 1.00 45.16 258 GLU A O 1
ATOM 2106 N N . LEU A 1 259 ? 25.694 4.466 20.870 1.00 43.59 259 LEU A N 1
ATOM 2107 C CA . LEU A 1 259 ? 25.604 3.715 22.134 1.00 43.59 259 LEU A CA 1
ATOM 2108 C C . LEU A 1 259 ? 26.853 3.852 23.020 1.00 43.59 259 LEU A C 1
ATOM 2110 O O . LEU A 1 259 ? 26.768 3.642 24.230 1.00 43.59 259 LEU A O 1
ATOM 2114 N N . LEU A 1 260 ? 27.997 4.261 22.462 1.00 45.22 260 LEU A N 1
ATOM 2115 C CA . LEU A 1 260 ? 29.236 4.461 23.228 1.00 45.22 260 LEU A CA 1
ATOM 2116 C C . LEU A 1 260 ? 29.308 5.816 23.950 1.00 45.22 260 LEU A C 1
ATOM 2118 O O . LEU A 1 260 ? 30.072 5.956 24.904 1.00 45.22 260 LEU A O 1
ATOM 2122 N N . THR A 1 261 ? 28.472 6.791 23.583 1.00 45.50 261 THR A N 1
ATOM 2123 C CA . THR A 1 261 ? 28.347 8.067 24.312 1.00 45.50 261 THR A CA 1
ATOM 2124 C C . THR A 1 261 ? 27.452 7.971 25.552 1.00 45.50 261 THR A C 1
ATOM 2126 O O . THR A 1 261 ? 27.503 8.857 26.400 1.00 45.50 261 THR A O 1
ATOM 2129 N N . LEU A 1 262 ? 26.686 6.884 25.718 1.00 44.50 262 LEU A N 1
ATOM 2130 C CA . LEU A 1 262 ? 25.841 6.655 26.899 1.00 44.50 262 LEU A CA 1
ATOM 2131 C C . LEU A 1 262 ? 26.486 5.766 27.981 1.00 44.50 262 LEU A C 1
ATOM 2133 O O . LEU A 1 262 ? 25.884 5.586 29.037 1.00 44.50 262 LEU A O 1
ATOM 2137 N N . ILE A 1 263 ? 27.697 5.227 27.762 1.00 43.00 263 ILE A N 1
ATOM 2138 C CA . ILE A 1 263 ? 28.352 4.281 28.698 1.00 43.00 263 ILE A CA 1
ATOM 2139 C C . ILE A 1 263 ? 29.669 4.823 29.302 1.00 43.00 263 ILE A C 1
ATOM 2141 O O . ILE A 1 263 ? 30.203 4.228 30.235 1.00 43.00 263 ILE A O 1
ATOM 2145 N N . SER A 1 264 ? 30.166 5.995 28.889 1.00 30.92 264 SER A N 1
ATOM 2146 C CA . SER A 1 264 ? 31.318 6.636 29.549 1.00 30.92 264 SER A CA 1
ATOM 2147 C C . SER A 1 264 ? 30.985 8.053 30.024 1.00 30.92 264 SER A C 1
ATOM 2149 O O . SER A 1 264 ? 30.996 8.976 29.211 1.00 30.92 264 SER A O 1
ATOM 2151 N N . PRO A 1 265 ? 30.736 8.271 31.329 1.00 36.06 265 PRO A N 1
ATOM 2152 C CA . PRO A 1 265 ? 30.691 9.612 31.883 1.00 36.06 265 PRO A CA 1
ATOM 2153 C C . PRO A 1 265 ? 32.119 10.150 31.999 1.00 36.06 265 PRO A C 1
ATOM 2155 O O . PRO A 1 265 ? 32.944 9.561 32.700 1.00 36.06 265 PRO A O 1
ATOM 2158 N N . LYS A 1 266 ? 32.398 11.269 31.333 1.00 35.25 266 LYS A N 1
ATOM 2159 C CA . LYS A 1 266 ? 33.354 12.290 31.776 1.00 35.25 266 LYS A CA 1
ATOM 2160 C C . LYS A 1 266 ? 33.079 13.604 31.065 1.00 35.25 266 LYS A C 1
ATOM 2162 O O . LYS A 1 266 ? 32.928 13.570 29.827 1.00 35.25 266 LYS A O 1
#